Protein AF-A0A3M1FV52-F1 (afdb_monomer)

Radius of gyration: 23.68 Å; Cα contacts (8 Å, |Δi|>4): 232; chains: 1; bounding box: 56×36×73 Å

Structure (mmCIF, N/CA/C/O backbone):
data_AF-A0A3M1FV52-F1
#
_entry.id   AF-A0A3M1FV52-F1
#
loop_
_atom_site.group_PDB
_atom_site.id
_atom_site.type_symbol
_atom_site.label_atom_id
_atom_site.label_alt_id
_atom_site.label_comp_id
_atom_site.label_asym_id
_atom_site.label_entity_id
_atom_site.label_seq_id
_atom_site.pdbx_PDB_ins_code
_atom_site.Cartn_x
_atom_site.Cartn_y
_atom_site.Cartn_z
_atom_site.occupancy
_atom_site.B_iso_or_equiv
_atom_site.auth_seq_id
_atom_site.auth_comp_id
_atom_site.auth_asym_id
_atom_site.auth_atom_id
_atom_site.pdbx_PDB_model_num
ATOM 1 N N . MET A 1 1 ? -4.188 18.667 28.392 1.00 42.59 1 MET A N 1
ATOM 2 C CA . MET A 1 1 ? -5.006 17.545 28.910 1.00 42.59 1 MET A CA 1
ATOM 3 C C . MET A 1 1 ? -5.703 16.868 27.738 1.00 42.59 1 MET A C 1
ATOM 5 O O . MET A 1 1 ? -6.268 17.575 26.913 1.00 42.59 1 MET A O 1
ATOM 9 N N . ALA A 1 2 ? -5.622 15.541 27.606 1.00 52.09 2 ALA A N 1
ATOM 10 C CA . ALA A 1 2 ? -6.271 14.827 26.504 1.00 52.09 2 ALA A CA 1
ATOM 11 C C . ALA A 1 2 ? -7.799 14.869 26.673 1.00 52.09 2 ALA A C 1
ATOM 13 O O . ALA A 1 2 ? -8.329 14.428 27.691 1.00 52.09 2 ALA A O 1
ATOM 14 N N . ARG A 1 3 ? -8.513 15.421 25.687 1.00 64.31 3 ARG A N 1
ATOM 15 C CA . ARG A 1 3 ? -9.981 15.466 25.675 1.00 64.31 3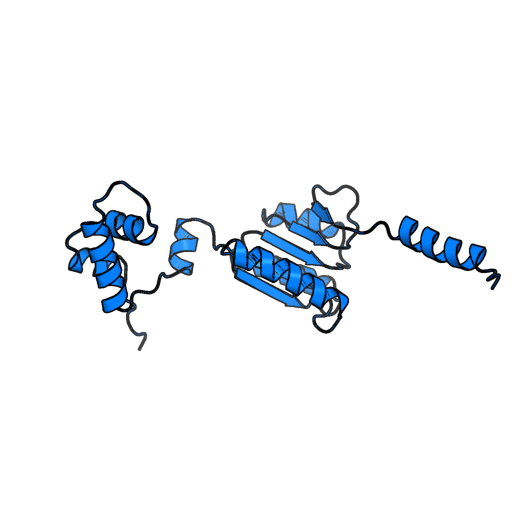 ARG A CA 1
ATOM 16 C C . ARG A 1 3 ? -10.505 14.028 25.573 1.00 64.31 3 ARG A C 1
ATOM 18 O O . ARG A 1 3 ? -10.197 13.333 24.604 1.00 64.31 3 ARG A O 1
ATOM 25 N N . LYS A 1 4 ? -11.255 13.566 26.580 1.00 75.81 4 LYS A N 1
ATOM 26 C CA . LYS A 1 4 ? -11.850 12.219 26.599 1.00 75.81 4 LYS A CA 1
ATOM 27 C C . LYS A 1 4 ? -12.793 12.087 25.398 1.00 75.81 4 LYS A C 1
ATOM 29 O O . LYS A 1 4 ? -13.801 12.784 25.334 1.00 75.81 4 LYS A O 1
ATOM 34 N N . ARG A 1 5 ? -12.436 11.240 24.426 1.00 84.44 5 ARG A N 1
ATOM 35 C CA . ARG A 1 5 ? -13.304 10.947 23.275 1.00 84.44 5 ARG A CA 1
ATOM 36 C C . ARG A 1 5 ? -14.507 10.139 23.750 1.00 84.44 5 ARG A C 1
ATOM 38 O O . ARG A 1 5 ? -14.347 9.237 24.573 1.00 84.44 5 ARG A O 1
ATOM 45 N N . VAL A 1 6 ? -15.679 10.445 23.201 1.00 90.44 6 VAL A N 1
ATOM 46 C CA . VAL A 1 6 ? -16.888 9.645 23.408 1.00 90.44 6 VAL A CA 1
ATOM 47 C C . VAL A 1 6 ? -16.634 8.229 22.902 1.00 90.44 6 VAL A C 1
ATOM 49 O O . VAL A 1 6 ? -16.083 8.025 21.819 1.00 90.44 6 VAL A O 1
ATOM 52 N N . SER A 1 7 ? -16.996 7.243 23.712 1.00 90.12 7 SER A N 1
ATOM 53 C CA . SER A 1 7 ? -16.820 5.824 23.431 1.00 90.12 7 SER A CA 1
ATOM 54 C C . SER A 1 7 ? -18.158 5.141 23.142 1.00 90.12 7 SER A C 1
ATOM 56 O O . SER A 1 7 ? -19.227 5.656 23.461 1.00 90.12 7 SER A O 1
ATOM 58 N N . ILE A 1 8 ? -18.104 3.917 22.602 1.00 90.19 8 ILE A N 1
ATOM 59 C CA . ILE A 1 8 ? -19.299 3.070 22.417 1.00 90.19 8 ILE A CA 1
ATOM 60 C C . ILE A 1 8 ? -20.023 2.838 23.751 1.00 90.19 8 ILE A C 1
ATOM 62 O O . ILE A 1 8 ? -21.242 2.689 23.767 1.00 90.19 8 ILE A O 1
ATOM 66 N N . LYS A 1 9 ? -19.283 2.827 24.870 1.00 91.06 9 LYS A N 1
ATOM 67 C CA . LYS A 1 9 ? -19.859 2.649 26.206 1.00 91.06 9 LYS A CA 1
ATOM 68 C C . LYS A 1 9 ? -20.748 3.826 26.598 1.00 91.06 9 LYS A C 1
ATOM 70 O O . LYS A 1 9 ? -21.823 3.620 27.147 1.00 91.06 9 LYS A O 1
ATOM 75 N N . ASP A 1 10 ? -20.318 5.039 26.259 1.00 92.56 10 ASP A N 1
ATOM 76 C CA . ASP A 1 10 ? -21.060 6.261 26.565 1.00 92.56 10 ASP A CA 1
ATOM 77 C C . ASP A 1 10 ? -22.358 6.327 25.741 1.00 92.56 10 ASP A C 1
ATOM 79 O O . ASP A 1 10 ? -23.422 6.600 26.292 1.00 92.56 10 ASP A O 1
ATOM 83 N N . ILE A 1 11 ? -22.300 5.969 24.450 1.00 93.06 11 ILE A N 1
ATOM 84 C CA . ILE A 1 11 ? -23.498 5.883 23.593 1.00 93.06 11 ILE A CA 1
ATOM 85 C C . ILE A 1 11 ? -24.466 4.819 24.110 1.00 93.06 11 ILE A C 1
ATOM 87 O O . ILE A 1 11 ? -25.670 5.035 24.141 1.00 93.06 11 ILE A O 1
ATOM 91 N N . ALA A 1 12 ? -23.958 3.654 24.504 1.00 93.12 12 ALA A N 1
ATOM 92 C CA . ALA A 1 12 ? -24.788 2.561 24.988 1.00 93.12 12 ALA A CA 1
ATOM 93 C C . ALA A 1 12 ? -25.516 2.907 26.292 1.00 93.12 12 ALA A C 1
ATOM 95 O O . ALA A 1 12 ? -26.693 2.579 26.430 1.00 93.12 12 ALA A O 1
ATOM 96 N N . ALA A 1 13 ? -24.843 3.621 27.201 1.00 93.62 13 ALA A N 1
ATOM 97 C CA . ALA A 1 13 ? -25.457 4.155 28.410 1.00 93.62 13 ALA A CA 1
ATOM 98 C C . ALA A 1 13 ? -26.574 5.161 28.078 1.00 93.62 13 ALA A C 1
ATOM 100 O O . ALA A 1 13 ? -27.676 5.031 28.603 1.00 93.62 13 ALA A O 1
ATOM 101 N N . ALA A 1 14 ? -26.330 6.101 27.158 1.00 93.00 14 ALA A N 1
ATOM 102 C CA . ALA A 1 14 ? -27.336 7.073 26.718 1.00 93.00 14 ALA A CA 1
ATOM 103 C C . ALA A 1 14 ? -28.518 6.416 25.980 1.00 93.00 14 ALA A C 1
ATOM 105 O O . ALA A 1 14 ? -29.671 6.801 26.149 1.00 93.00 14 ALA A O 1
ATOM 106 N N . ALA A 1 15 ? -28.238 5.387 25.182 1.00 91.75 15 ALA A N 1
ATOM 107 C CA . ALA A 1 15 ? -29.229 4.652 24.411 1.00 91.75 15 ALA A CA 1
ATOM 108 C C . ALA A 1 15 ? -29.933 3.547 25.215 1.00 91.75 15 ALA A C 1
ATOM 110 O O . ALA A 1 15 ? -30.820 2.906 24.661 1.00 91.75 15 ALA A O 1
ATOM 111 N N . GLY A 1 16 ? -29.549 3.266 26.464 1.00 93.19 16 GLY A N 1
ATOM 112 C CA . GLY A 1 16 ? -30.148 2.201 27.277 1.00 93.19 16 GLY A CA 1
ATOM 113 C C . GLY A 1 16 ? -30.028 0.794 26.670 1.00 93.19 16 GLY A C 1
ATOM 114 O O . GLY A 1 16 ? -30.918 -0.033 26.853 1.00 93.19 16 GLY A O 1
ATOM 115 N N . VAL A 1 17 ? -28.963 0.519 25.911 1.00 93.12 17 VAL A N 1
ATOM 116 C CA . VAL A 1 17 ? -28.708 -0.789 25.275 1.00 93.12 17 VAL A CA 1
ATOM 117 C C . VAL A 1 17 ? -27.300 -1.289 25.602 1.00 93.12 17 VAL A C 1
ATOM 119 O O . VAL A 1 17 ? -26.479 -0.571 26.161 1.00 93.12 17 VAL A O 1
ATOM 122 N N . SER A 1 18 ? -26.982 -2.534 25.244 1.00 92.56 18 SER A N 1
ATOM 123 C CA . SER A 1 18 ? -25.638 -3.083 25.457 1.00 92.56 18 SER A CA 1
ATOM 124 C C . SER A 1 18 ? -24.614 -2.541 24.440 1.00 92.56 18 SER A C 1
ATOM 126 O O . SER A 1 18 ? -24.955 -2.205 23.302 1.00 92.56 18 SER A O 1
ATOM 128 N N . HIS A 1 19 ? -23.324 -2.503 24.812 1.00 90.50 19 HIS A N 1
ATOM 129 C CA . HIS A 1 19 ? -22.245 -2.071 23.902 1.00 90.50 19 HIS A CA 1
ATOM 130 C C . HIS A 1 19 ? -22.204 -2.874 22.581 1.00 90.50 19 HIS A C 1
ATOM 132 O O . HIS A 1 19 ? -22.002 -2.262 21.527 1.00 90.50 19 HIS A O 1
ATOM 138 N N . PRO A 1 20 ? -22.416 -4.213 22.576 1.00 90.00 20 PRO A N 1
ATOM 139 C CA . PRO A 1 20 ? -22.509 -4.982 21.336 1.00 90.00 20 PRO A CA 1
ATOM 140 C C . PRO A 1 20 ? -23.659 -4.536 20.427 1.00 90.00 20 PRO A C 1
ATOM 142 O O . PRO A 1 20 ? -23.482 -4.522 19.211 1.00 90.00 20 PRO A O 1
ATOM 145 N N . THR A 1 21 ? -24.807 -4.140 20.990 1.00 91.25 21 THR A N 1
ATOM 146 C CA . THR A 1 21 ? -25.945 -3.622 20.214 1.00 91.25 21 THR A CA 1
ATOM 147 C C . THR A 1 21 ? -25.583 -2.319 19.511 1.00 91.25 21 THR A C 1
ATOM 149 O O . THR A 1 21 ? -25.810 -2.206 18.309 1.00 91.25 21 THR A O 1
ATOM 152 N N . VAL A 1 22 ? -24.935 -1.376 20.206 1.00 91.75 22 VAL A N 1
ATOM 153 C CA . VAL A 1 22 ? -24.442 -0.131 19.585 1.00 91.75 22 VAL A CA 1
ATOM 154 C C . VAL A 1 22 ? -23.414 -0.425 18.497 1.00 91.75 22 VAL A C 1
ATOM 156 O O . VAL A 1 22 ? -23.511 0.110 17.397 1.00 91.75 22 VAL A O 1
ATOM 159 N N . SER A 1 23 ? -22.452 -1.317 18.756 1.00 88.31 23 SER A N 1
ATOM 160 C CA . SER A 1 23 ? -21.437 -1.678 17.758 1.00 88.31 23 SER A CA 1
ATOM 161 C C . SER A 1 23 ? -22.053 -2.270 16.486 1.00 88.31 23 SER A C 1
ATOM 163 O O . SER A 1 23 ? -21.634 -1.921 15.383 1.00 88.31 23 SER A O 1
ATOM 165 N N . ARG A 1 24 ? -23.064 -3.131 16.632 1.00 89.75 24 ARG A N 1
ATOM 166 C CA . ARG A 1 24 ? -23.824 -3.720 15.523 1.00 89.75 24 ARG A CA 1
ATOM 167 C C . ARG A 1 24 ? -24.637 -2.669 14.765 1.00 89.75 24 ARG A C 1
ATOM 169 O O . ARG A 1 24 ? -24.559 -2.631 13.541 1.00 89.75 24 ARG A O 1
ATOM 176 N N . ALA A 1 25 ? -25.318 -1.771 15.478 1.00 90.88 25 ALA A N 1
ATOM 177 C CA . ALA A 1 25 ? -26.097 -0.682 14.888 1.00 90.88 25 ALA A CA 1
ATOM 178 C C . ALA A 1 25 ? -25.226 0.252 14.032 1.00 90.88 25 ALA A C 1
ATOM 180 O O . ALA A 1 25 ? -25.573 0.539 12.887 1.00 90.88 25 ALA A O 1
ATOM 181 N N . LEU A 1 26 ? -24.055 0.645 14.552 1.00 88.06 26 LEU A N 1
ATOM 182 C CA . LEU A 1 26 ? -23.075 1.479 13.844 1.00 88.06 26 LEU A CA 1
ATOM 183 C C . LEU A 1 26 ? -22.482 0.788 12.605 1.00 88.06 26 LEU A C 1
ATOM 185 O O . LEU A 1 26 ? -22.102 1.462 11.655 1.00 88.06 26 LEU A O 1
ATOM 189 N N . ARG A 1 27 ? -22.406 -0.549 12.597 1.00 83.81 27 ARG A N 1
ATOM 190 C CA . ARG A 1 27 ? -21.970 -1.346 11.434 1.00 83.81 27 ARG A CA 1
ATOM 191 C C . ARG A 1 27 ? -23.105 -1.677 10.464 1.00 83.81 27 ARG A C 1
ATOM 193 O O . ARG A 1 27 ? -22.846 -2.283 9.431 1.00 83.81 27 ARG A O 1
ATOM 200 N N . GLY A 1 28 ? -24.350 -1.353 10.810 1.00 82.62 28 GLY A N 1
ATOM 201 C CA . GLY A 1 28 ? -25.522 -1.785 10.053 1.00 82.62 28 GLY A CA 1
ATOM 202 C C . GLY A 1 28 ? -25.737 -3.297 10.029 1.00 82.62 28 GLY A C 1
ATOM 203 O O . GLY A 1 28 ? -26.290 -3.821 9.070 1.00 82.62 28 GLY A O 1
ATOM 204 N N . GLN A 1 29 ? -25.275 -4.003 11.060 1.00 83.62 29 GLN A N 1
ATOM 205 C CA . GLN A 1 29 ? -25.346 -5.459 11.166 1.00 83.62 29 GLN A CA 1
ATOM 206 C C . GLN A 1 29 ? -26.315 -5.883 12.278 1.00 83.62 29 GLN A C 1
ATOM 208 O O . GLN A 1 29 ? -26.465 -5.191 13.281 1.00 83.62 29 GLN A O 1
ATOM 213 N N . GLY A 1 30 ? -26.898 -7.078 12.156 1.00 80.12 30 GLY A N 1
ATOM 214 C CA . GLY A 1 30 ? -27.729 -7.703 13.192 1.00 80.12 30 GLY A CA 1
ATOM 215 C C . GLY A 1 30 ? -29.229 -7.403 13.094 1.00 80.12 30 GLY A C 1
ATOM 216 O O . GLY A 1 30 ? -29.659 -6.478 12.415 1.00 80.12 30 GLY A O 1
ATOM 217 N N . ARG A 1 31 ? -30.038 -8.216 13.786 1.00 84.44 31 ARG A N 1
ATOM 218 C CA . ARG A 1 31 ? -31.493 -8.031 13.892 1.00 84.44 31 ARG A CA 1
ATOM 219 C C . ARG A 1 31 ? -31.812 -6.996 14.971 1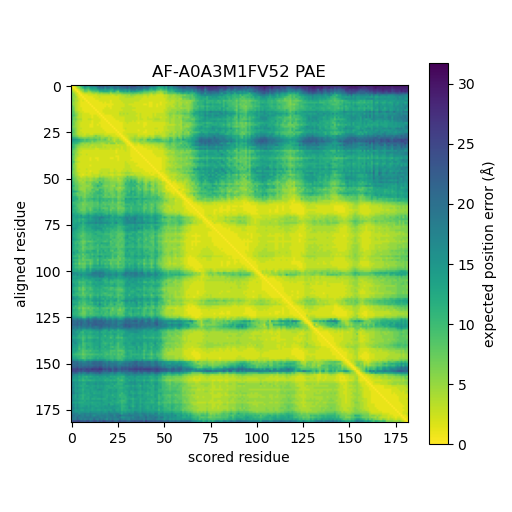.00 84.44 31 ARG A C 1
ATOM 221 O O . ARG A 1 31 ? -31.666 -7.286 16.155 1.00 84.44 31 ARG A O 1
ATOM 228 N N . MET A 1 32 ? -32.252 -5.814 14.558 1.00 90.38 32 MET A N 1
ATOM 229 C CA . MET A 1 32 ? -32.817 -4.772 15.422 1.00 90.38 32 MET A CA 1
ATOM 230 C C . MET A 1 32 ? -33.864 -3.973 14.645 1.00 90.38 32 MET A C 1
ATOM 232 O O . MET A 1 32 ? -33.871 -4.023 13.417 1.00 90.38 32 MET A O 1
ATOM 236 N N . SER A 1 33 ? -34.751 -3.260 15.343 1.00 90.62 33 SER A N 1
ATOM 237 C CA . SER A 1 33 ? -35.698 -2.371 14.666 1.00 90.62 33 SER A CA 1
ATOM 238 C C . SER A 1 33 ? -34.974 -1.173 14.049 1.00 90.62 33 SER A C 1
ATOM 240 O O . SER A 1 33 ? -34.003 -0.666 14.620 1.00 90.62 33 SER A O 1
ATOM 242 N N . GLU A 1 34 ? -35.477 -0.695 12.909 1.00 90.00 34 GLU A N 1
ATOM 243 C CA . GLU A 1 34 ? -34.980 0.530 12.268 1.00 90.00 34 GLU A CA 1
ATOM 244 C C . GLU A 1 34 ? -35.058 1.731 13.218 1.00 90.00 34 GLU A C 1
ATOM 246 O O . GLU A 1 34 ? -34.129 2.528 13.287 1.00 90.00 34 GLU A O 1
ATOM 251 N N . GLU A 1 35 ? -36.100 1.797 14.049 1.00 91.38 35 GLU A N 1
ATOM 252 C CA . GLU A 1 35 ? -36.245 2.814 15.093 1.00 91.38 35 GLU A CA 1
ATOM 253 C C . GLU A 1 35 ? -35.079 2.790 16.099 1.00 91.38 35 GLU A C 1
ATOM 255 O O . GLU A 1 35 ? -34.469 3.823 16.387 1.00 91.38 35 GLU A O 1
ATOM 260 N N . THR A 1 36 ? -34.705 1.603 16.595 1.00 90.69 36 THR A N 1
ATOM 261 C CA . THR A 1 36 ? -33.577 1.453 17.531 1.00 90.69 36 THR A CA 1
ATOM 262 C C . THR A 1 36 ? -32.265 1.866 16.873 1.00 90.69 36 THR A C 1
ATOM 264 O O . THR A 1 36 ? -31.437 2.541 17.492 1.00 90.69 36 THR A O 1
ATOM 267 N N . ARG A 1 37 ? -32.068 1.480 15.608 1.00 93.19 37 ARG A N 1
ATOM 268 C CA . ARG A 1 37 ? -30.870 1.826 14.841 1.00 93.19 37 ARG A CA 1
ATOM 269 C C . ARG A 1 37 ? -30.773 3.334 14.615 1.00 93.19 37 ARG A C 1
ATOM 271 O O . ARG A 1 37 ? -29.718 3.907 14.881 1.00 93.19 37 ARG A O 1
ATOM 278 N N . ALA A 1 38 ? -31.862 3.967 14.187 1.00 93.12 38 ALA A N 1
ATOM 279 C CA . ALA A 1 38 ? -31.942 5.408 13.977 1.00 93.12 38 ALA A CA 1
ATOM 280 C C . ALA A 1 38 ? -31.636 6.178 15.268 1.00 93.12 38 ALA A C 1
ATOM 282 O O . ALA A 1 38 ? -30.825 7.103 15.248 1.00 93.12 38 ALA A O 1
ATOM 283 N N . ARG A 1 39 ? -32.184 5.736 16.411 1.00 94.19 39 ARG A N 1
ATOM 284 C CA . ARG A 1 39 ? -31.893 6.340 17.721 1.00 94.19 39 ARG A CA 1
ATOM 285 C C . ARG A 1 39 ? -30.408 6.277 18.075 1.00 94.19 39 ARG A C 1
ATOM 287 O O . ARG A 1 39 ? -29.847 7.263 18.543 1.00 94.19 39 ARG A O 1
ATOM 294 N N . ILE A 1 40 ? -29.763 5.131 17.857 1.00 94.25 40 ILE A N 1
ATOM 295 C CA . ILE A 1 40 ? -28.332 4.961 18.150 1.00 94.25 40 ILE A CA 1
ATOM 296 C C . ILE A 1 40 ? -27.472 5.842 17.235 1.00 94.25 40 ILE A C 1
ATOM 298 O O . ILE A 1 40 ? -26.519 6.454 17.714 1.00 94.25 40 ILE A O 1
ATOM 302 N N . LEU A 1 41 ? -27.793 5.914 15.940 1.00 92.62 41 LEU A N 1
ATOM 303 C CA . LEU A 1 41 ? -27.064 6.751 14.981 1.00 92.62 41 LEU A CA 1
ATOM 304 C C . LEU A 1 41 ? -27.195 8.241 15.320 1.00 92.62 41 LEU A C 1
ATOM 306 O O . LEU A 1 41 ? -26.186 8.944 15.326 1.00 92.62 41 LEU A O 1
ATOM 310 N N . ALA A 1 42 ? -28.401 8.695 15.676 1.00 94.31 42 ALA A N 1
ATOM 311 C CA . ALA A 1 42 ? -28.646 10.068 16.110 1.00 94.31 42 ALA A CA 1
ATOM 312 C C . ALA A 1 42 ? -27.847 10.417 17.376 1.00 94.31 42 ALA A C 1
ATOM 314 O O . ALA A 1 42 ? -27.131 11.415 17.386 1.00 94.31 42 ALA A O 1
ATOM 315 N N . LEU A 1 43 ? -27.875 9.553 18.400 1.00 94.81 43 LEU A N 1
ATOM 316 C CA . LEU A 1 43 ? -27.089 9.745 19.626 1.00 94.81 43 LEU A CA 1
ATOM 317 C C . LEU A 1 43 ? -25.583 9.769 19.351 1.00 94.81 43 LEU A C 1
ATOM 319 O O . LEU A 1 43 ? -24.864 10.600 19.897 1.00 94.81 43 LEU A O 1
ATOM 323 N N . ALA A 1 44 ? -25.083 8.877 18.492 1.00 92.44 44 ALA A N 1
ATOM 324 C CA . ALA A 1 44 ? -23.672 8.870 18.124 1.00 92.44 44 ALA A CA 1
ATOM 325 C C . ALA A 1 44 ? -23.256 10.190 17.454 1.00 92.44 44 ALA A C 1
ATOM 327 O O . ALA A 1 44 ? -22.188 10.720 17.763 1.00 92.44 44 ALA A O 1
ATOM 328 N N . GLN A 1 45 ? -24.104 10.736 16.580 1.00 92.12 45 GLN A N 1
ATOM 329 C CA . GLN A 1 45 ? -23.862 12.012 15.913 1.00 92.12 45 GLN A CA 1
ATOM 330 C C . GLN A 1 45 ? -23.923 13.195 16.891 1.00 92.12 45 GLN A C 1
ATOM 332 O O . GLN A 1 45 ? -23.002 14.008 16.912 1.00 92.12 45 GLN A O 1
ATOM 337 N N . GLU A 1 46 ? -24.954 13.263 17.736 1.00 93.75 46 GLU A N 1
ATOM 338 C CA . GLU A 1 46 ? -25.142 14.319 18.741 1.00 93.75 46 GLU A CA 1
ATOM 339 C C . GLU A 1 46 ? -23.986 14.365 19.748 1.00 93.75 46 GLU A C 1
ATOM 341 O O . GLU A 1 46 ? -23.467 15.430 20.081 1.00 93.75 46 GLU A O 1
ATOM 346 N N . MET A 1 47 ? -23.516 13.196 20.185 1.00 92.94 47 MET A N 1
ATOM 347 C CA . MET A 1 47 ? -22.396 13.084 21.117 1.00 92.94 47 MET A CA 1
ATOM 348 C C . MET A 1 47 ? -21.027 13.286 20.440 1.00 92.94 47 MET A C 1
ATOM 350 O O . MET A 1 47 ? -20.000 13.251 21.118 1.00 92.94 47 MET A O 1
ATOM 354 N N . GLY A 1 48 ? -20.970 13.473 19.117 1.00 89.75 48 GLY A N 1
ATOM 355 C CA . GLY A 1 48 ? -19.713 13.637 18.381 1.00 89.75 48 GLY A CA 1
ATOM 356 C C . GLY A 1 48 ? -18.835 12.381 18.398 1.00 89.75 48 GLY A C 1
ATOM 357 O O . GLY A 1 48 ? -17.604 12.469 18.425 1.00 89.75 48 GLY A O 1
ATOM 358 N N . TYR A 1 49 ? -19.446 11.196 18.432 1.00 89.25 49 TYR A N 1
ATOM 359 C CA . TYR A 1 49 ? -18.718 9.935 18.393 1.00 89.25 49 TYR A CA 1
ATOM 360 C C . TYR A 1 49 ? -18.020 9.753 17.045 1.00 89.25 49 TYR A C 1
ATOM 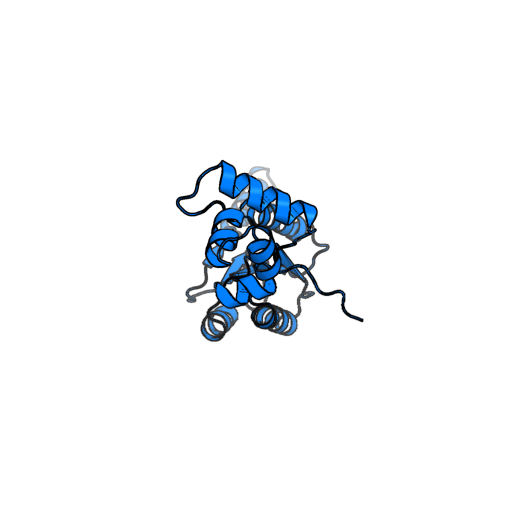362 O O . TYR A 1 49 ? -18.636 9.798 15.984 1.00 89.25 49 TYR A O 1
ATOM 370 N N . THR A 1 50 ? -16.720 9.477 17.096 1.00 82.75 50 THR A N 1
ATOM 371 C CA . THR A 1 50 ? -15.936 9.065 15.930 1.00 82.75 50 THR A CA 1
ATOM 372 C C . THR A 1 50 ? -15.338 7.689 16.211 1.00 82.75 50 THR A C 1
ATOM 374 O O . THR A 1 50 ? -14.670 7.525 17.240 1.00 82.75 50 THR A O 1
ATOM 377 N N . PRO A 1 51 ? -15.542 6.690 15.333 1.00 77.19 51 PRO A N 1
ATOM 378 C CA . PRO A 1 51 ? -14.936 5.376 15.489 1.00 77.19 51 PRO A CA 1
ATOM 379 C C . PRO A 1 51 ? -13.419 5.474 15.660 1.00 77.19 51 PRO A C 1
ATOM 381 O O . PRO A 1 51 ? -12.720 6.092 14.860 1.00 77.19 51 PRO A O 1
ATOM 384 N N . ASN A 1 52 ? -12.889 4.829 16.699 1.00 79.56 52 ASN A N 1
ATOM 385 C CA . ASN A 1 52 ? -11.447 4.688 16.847 1.00 79.56 52 ASN A CA 1
ATOM 386 C C . ASN A 1 52 ? -10.974 3.503 15.995 1.00 79.56 52 ASN A C 1
ATOM 388 O O . ASN A 1 52 ? -11.089 2.349 16.415 1.00 79.56 52 ASN A O 1
ATOM 392 N N . LEU A 1 53 ? -10.455 3.801 14.803 1.00 75.94 53 LEU A N 1
ATOM 393 C CA . LEU A 1 53 ? -9.962 2.793 13.863 1.00 75.94 53 LEU A CA 1
ATOM 394 C C . LEU A 1 53 ? -8.812 1.960 14.446 1.00 75.94 53 LEU A C 1
ATOM 396 O O . LEU A 1 53 ? -8.785 0.759 14.214 1.00 75.94 53 LEU A O 1
ATOM 400 N N . VAL A 1 54 ? -7.950 2.539 15.290 1.00 75.88 54 VAL A N 1
ATOM 401 C CA . VAL A 1 54 ? -6.860 1.806 15.964 1.00 75.88 54 VAL A CA 1
ATOM 402 C C . VAL A 1 54 ? -7.424 0.763 16.929 1.00 75.88 54 VAL A C 1
ATOM 404 O O . VAL A 1 54 ? -7.077 -0.412 16.859 1.00 75.88 54 VAL A O 1
ATOM 407 N N . ALA A 1 55 ? -8.359 1.164 17.796 1.00 73.44 55 ALA A N 1
ATOM 408 C CA . ALA A 1 55 ? -8.999 0.235 18.730 1.00 73.44 55 ALA A CA 1
ATOM 409 C C . ALA A 1 55 ? -9.804 -0.853 17.998 1.00 73.44 55 ALA A C 1
ATOM 411 O O . ALA A 1 55 ? -9.838 -2.004 18.429 1.00 73.44 55 ALA A O 1
ATOM 412 N N . ARG A 1 56 ? -10.438 -0.500 16.873 1.00 75.50 56 ARG A N 1
ATOM 413 C CA . ARG A 1 56 ? -11.127 -1.460 16.004 1.00 75.50 56 ARG A CA 1
ATOM 414 C C . ARG A 1 56 ? -10.140 -2.434 15.358 1.00 75.50 56 ARG A C 1
ATOM 416 O O . ARG A 1 56 ? -10.434 -3.628 15.331 1.00 75.50 56 ARG A O 1
ATOM 423 N N . GLY A 1 57 ? -9.001 -1.947 14.876 1.00 78.06 57 GLY A N 1
ATOM 424 C CA . GLY A 1 57 ? -7.968 -2.760 14.243 1.00 78.06 57 GLY A CA 1
ATOM 425 C C . GLY A 1 57 ? -7.377 -3.791 15.191 1.00 78.06 57 GLY A C 1
ATOM 426 O O . GLY A 1 57 ? -7.294 -4.955 14.830 1.00 78.06 57 GLY A O 1
ATOM 427 N N . LEU A 1 58 ? -7.126 -3.419 16.450 1.00 77.69 58 LEU A N 1
ATOM 428 C CA . LEU A 1 58 ? -6.655 -4.357 17.478 1.00 77.69 58 LEU A CA 1
ATOM 429 C C . LEU A 1 58 ? -7.620 -5.534 17.705 1.00 77.69 58 LEU A C 1
ATOM 431 O O . LEU A 1 58 ? -7.187 -6.674 17.855 1.00 77.69 58 LEU A O 1
ATOM 435 N N . VAL A 1 59 ? -8.931 -5.271 17.707 1.00 79.81 59 VAL A N 1
ATOM 436 C CA . VAL A 1 59 ? -9.957 -6.312 17.905 1.00 79.81 59 VAL A CA 1
ATOM 437 C C . VAL A 1 59 ? -10.167 -7.153 16.648 1.00 79.81 59 VAL A C 1
ATOM 439 O O . VAL A 1 59 ? -10.404 -8.351 16.741 1.00 79.81 59 VAL A O 1
ATOM 442 N N . THR A 1 60 ? -10.143 -6.521 15.474 1.00 79.94 60 THR A N 1
ATOM 443 C CA . THR A 1 60 ? -10.425 -7.194 14.194 1.00 79.94 60 THR A CA 1
ATOM 444 C C . THR A 1 60 ? -9.190 -7.798 13.536 1.00 79.94 60 THR A C 1
ATOM 446 O O . THR A 1 60 ? -9.349 -8.519 12.556 1.00 79.94 60 THR A O 1
ATOM 449 N N . GLN A 1 61 ? -7.995 -7.509 14.065 1.00 79.06 61 GLN A N 1
ATOM 450 C CA . GLN A 1 61 ? -6.699 -7.833 13.460 1.00 79.06 61 GLN A CA 1
ATOM 451 C C . GLN A 1 61 ? -6.594 -7.343 12.004 1.00 79.06 61 GLN A C 1
ATOM 453 O O . GLN A 1 61 ? -5.937 -7.966 11.179 1.00 79.06 61 GLN A O 1
ATOM 458 N N . ARG A 1 62 ? -7.300 -6.250 11.678 1.00 82.94 62 ARG A N 1
ATOM 459 C CA . ARG A 1 62 ? -7.352 -5.636 10.346 1.00 82.94 62 ARG A CA 1
ATOM 460 C C . ARG A 1 62 ? -7.435 -4.129 10.454 1.00 82.94 62 ARG A C 1
ATOM 462 O O . ARG A 1 62 ? -8.307 -3.613 11.156 1.00 82.94 62 ARG A O 1
ATOM 469 N N . THR A 1 63 ? -6.570 -3.411 9.753 1.00 88.38 63 THR A N 1
ATOM 470 C CA . THR A 1 63 ? -6.586 -1.938 9.771 1.00 88.38 63 THR A CA 1
ATOM 471 C C . THR A 1 63 ? -7.299 -1.328 8.572 1.00 88.38 63 THR A C 1
ATOM 473 O O . THR A 1 63 ? -7.529 -0.119 8.567 1.00 88.38 63 THR A O 1
ATOM 476 N N . ASN A 1 64 ? -7.691 -2.148 7.596 1.00 91.25 64 ASN A N 1
ATOM 477 C CA . ASN A 1 64 ? -8.107 -1.734 6.262 1.00 91.25 64 ASN A CA 1
ATOM 478 C C . ASN A 1 64 ? -7.086 -0.764 5.661 1.00 91.25 64 ASN A C 1
ATOM 480 O O . ASN A 1 64 ? -7.443 0.330 5.229 1.00 91.25 64 ASN A O 1
ATOM 484 N N . SER A 1 65 ? -5.805 -1.126 5.690 1.00 94.38 65 SER A N 1
ATOM 485 C CA . SER A 1 65 ? -4.733 -0.278 5.161 1.00 94.38 65 SER A CA 1
ATOM 486 C C . SER A 1 65 ? -3.804 -1.047 4.234 1.00 94.38 65 SER A C 1
ATOM 488 O O . SER A 1 65 ? -3.427 -2.173 4.538 1.00 94.38 65 SER A O 1
ATOM 490 N N . ILE A 1 66 ? -3.407 -0.417 3.132 1.00 97.38 66 ILE A N 1
ATOM 491 C CA . ILE A 1 66 ? -2.454 -0.946 2.155 1.00 97.38 66 ILE A CA 1
ATOM 492 C C . ILE A 1 66 ? -1.214 -0.054 2.147 1.00 97.38 66 ILE A C 1
ATOM 494 O O . ILE A 1 66 ? -1.330 1.172 2.129 1.00 97.38 66 ILE A O 1
ATOM 498 N N . GLY A 1 67 ? -0.030 -0.659 2.176 1.00 96.94 67 GLY A N 1
ATOM 499 C CA . GLY A 1 67 ? 1.229 0.038 1.919 1.00 96.94 67 GLY A CA 1
ATOM 500 C C . GLY A 1 67 ? 1.529 0.079 0.422 1.00 96.94 67 GLY A C 1
ATOM 501 O O . GLY A 1 67 ? 1.372 -0.935 -0.251 1.00 96.94 67 GLY A O 1
ATOM 502 N N . LEU A 1 68 ? 1.973 1.220 -0.098 1.00 96.75 68 LEU A N 1
ATOM 503 C CA . LEU A 1 68 ? 2.509 1.359 -1.451 1.00 96.75 68 LEU A CA 1
ATOM 504 C C . LEU A 1 68 ? 3.919 1.940 -1.373 1.00 96.75 68 LEU A C 1
ATOM 506 O O . LEU A 1 68 ? 4.119 3.027 -0.829 1.00 96.75 68 LEU A O 1
ATOM 510 N N . VAL A 1 69 ? 4.881 1.212 -1.929 1.00 94.75 69 VAL A N 1
ATOM 511 C CA . VAL A 1 69 ? 6.270 1.647 -2.072 1.00 94.75 69 VAL A CA 1
ATOM 512 C C . VAL A 1 69 ? 6.543 1.955 -3.536 1.00 94.75 69 VAL A C 1
ATOM 514 O O . VAL A 1 69 ? 6.262 1.134 -4.409 1.00 94.75 69 VAL A O 1
ATOM 517 N N . VAL A 1 70 ? 7.083 3.141 -3.794 1.00 93.62 70 VAL A N 1
ATOM 518 C CA . VAL A 1 70 ? 7.531 3.580 -5.119 1.00 93.62 70 VAL A CA 1
ATOM 519 C C . VAL A 1 70 ? 8.975 4.057 -5.046 1.00 93.62 70 VAL A C 1
ATOM 521 O O . VAL A 1 70 ? 9.450 4.477 -3.990 1.00 93.62 70 VAL A O 1
ATOM 524 N N . THR A 1 71 ? 9.671 4.052 -6.175 1.00 90.00 71 THR A N 1
ATOM 525 C CA . THR A 1 71 ? 11.060 4.515 -6.224 1.00 90.00 71 THR A CA 1
ATOM 526 C C . THR A 1 71 ? 11.123 6.041 -6.096 1.00 90.00 71 THR A C 1
ATOM 528 O O . THR A 1 71 ? 11.659 6.562 -5.115 1.00 90.00 71 THR A O 1
ATOM 531 N N . TYR A 1 72 ? 10.480 6.758 -7.022 1.00 88.31 72 TYR A N 1
ATOM 532 C CA . TYR A 1 72 ? 10.437 8.225 -7.079 1.00 88.31 72 TYR A CA 1
ATOM 533 C C . TYR A 1 72 ? 8.998 8.699 -7.260 1.00 88.31 72 TYR A C 1
ATOM 535 O O . TYR A 1 72 ? 8.353 8.342 -8.246 1.00 88.31 72 TYR A O 1
ATOM 543 N N . ILE A 1 73 ? 8.487 9.498 -6.325 1.00 88.56 73 ILE A N 1
ATOM 544 C CA . ILE A 1 73 ? 7.104 9.996 -6.373 1.00 88.56 73 ILE A CA 1
ATOM 545 C C . ILE A 1 73 ? 6.886 11.011 -7.504 1.00 88.56 73 ILE A C 1
ATOM 547 O O . ILE A 1 73 ? 5.780 11.143 -8.018 1.00 88.56 73 ILE A O 1
ATOM 551 N N . GLU A 1 74 ? 7.942 11.716 -7.896 1.00 87.44 74 GLU A N 1
ATOM 552 C CA . GLU A 1 74 ? 7.956 12.713 -8.962 1.00 87.44 74 GLU A CA 1
ATOM 553 C C . GLU A 1 74 ? 7.953 12.108 -10.373 1.00 87.44 74 GLU A C 1
ATOM 555 O O . GLU A 1 74 ? 7.710 12.827 -11.342 1.00 87.44 74 GLU A O 1
ATOM 560 N N . ASP A 1 75 ? 8.208 10.803 -10.501 1.00 88.88 75 ASP A N 1
ATOM 561 C CA . ASP A 1 75 ? 8.190 10.113 -11.787 1.00 88.88 75 ASP A CA 1
ATOM 562 C C . ASP A 1 75 ? 6.740 9.999 -12.309 1.00 88.88 75 ASP A C 1
ATOM 564 O O . ASP A 1 75 ? 5.868 9.454 -11.611 1.00 88.88 75 ASP A O 1
ATOM 568 N N . PRO A 1 76 ? 6.445 10.477 -13.537 1.00 91.81 76 PRO A N 1
ATOM 569 C CA . PRO A 1 76 ? 5.137 10.307 -14.162 1.00 91.81 76 PRO A CA 1
ATOM 570 C C . PRO A 1 76 ? 4.655 8.851 -14.203 1.00 91.81 76 PRO A C 1
ATOM 572 O O . PRO A 1 76 ? 3.460 8.608 -14.037 1.00 91.81 76 PRO A O 1
ATOM 575 N N . PHE A 1 77 ? 5.561 7.880 -14.360 1.00 90.00 77 PHE A N 1
ATOM 576 C CA . PHE A 1 77 ? 5.226 6.455 -14.321 1.00 90.00 77 PHE A CA 1
ATOM 577 C C . PHE A 1 77 ? 4.594 6.061 -12.977 1.00 90.00 77 PHE A C 1
ATOM 579 O O . PHE A 1 77 ? 3.516 5.464 -12.937 1.00 90.00 77 PHE A O 1
ATOM 586 N N . HIS A 1 78 ? 5.209 6.464 -11.861 1.00 91.50 78 HIS A N 1
ATOM 587 C CA . HIS A 1 78 ? 4.681 6.177 -10.527 1.00 91.50 78 HIS A CA 1
ATOM 588 C C . HIS A 1 78 ? 3.413 6.969 -10.219 1.00 91.50 78 HIS A C 1
ATOM 590 O O . HIS A 1 78 ? 2.529 6.445 -9.546 1.00 91.50 78 HIS A O 1
ATOM 596 N N . SER A 1 79 ? 3.278 8.192 -10.734 1.00 92.56 79 SER A N 1
ATOM 597 C CA . SER A 1 79 ? 2.074 9.012 -10.544 1.00 92.56 79 SER A CA 1
ATOM 598 C C . SER A 1 79 ? 0.811 8.322 -11.079 1.00 92.56 79 SER A C 1
ATOM 600 O O . SER A 1 79 ? -0.233 8.319 -10.422 1.00 92.56 79 SER A O 1
ATOM 602 N N . GLU A 1 80 ? 0.907 7.679 -12.245 1.00 93.94 80 GLU A N 1
ATOM 603 C CA . GLU A 1 80 ? -0.188 6.908 -12.844 1.00 93.94 80 GLU A CA 1
ATOM 604 C C . GLU A 1 80 ? -0.537 5.665 -12.010 1.00 93.94 80 GLU A C 1
ATOM 606 O O . GLU A 1 80 ? -1.718 5.393 -11.762 1.00 93.94 80 GLU A O 1
ATOM 611 N N . ILE A 1 81 ? 0.481 4.949 -11.517 1.00 94.44 81 ILE A N 1
ATOM 612 C CA . ILE A 1 81 ? 0.312 3.784 -10.634 1.00 94.44 81 ILE A CA 1
ATOM 613 C C . ILE A 1 81 ? -0.353 4.195 -9.321 1.00 94.44 81 ILE A C 1
ATOM 615 O O . ILE A 1 81 ? -1.350 3.587 -8.929 1.00 94.44 81 ILE A O 1
ATOM 619 N N . ILE A 1 82 ? 0.152 5.242 -8.661 1.00 95.62 82 ILE A N 1
ATOM 620 C CA . ILE A 1 82 ? -0.397 5.768 -7.406 1.00 95.62 82 ILE A CA 1
ATOM 621 C C . ILE A 1 82 ? -1.869 6.115 -7.600 1.00 95.62 82 ILE A C 1
ATOM 623 O O . ILE A 1 82 ? -2.695 5.669 -6.810 1.00 95.62 82 ILE A O 1
ATOM 627 N N . ARG A 1 83 ? -2.221 6.826 -8.678 1.00 95.25 83 ARG A N 1
ATOM 628 C CA . ARG A 1 83 ? -3.617 7.177 -8.968 1.00 95.25 83 ARG A CA 1
ATOM 629 C C . ARG A 1 83 ? -4.498 5.941 -9.161 1.00 95.25 83 ARG A C 1
ATOM 631 O O . ARG A 1 83 ? -5.626 5.903 -8.669 1.00 95.25 83 ARG A O 1
ATOM 638 N N . GLY A 1 84 ? -4.008 4.934 -9.884 1.00 95.94 84 GLY A N 1
ATOM 639 C CA . GLY A 1 84 ? -4.729 3.679 -10.102 1.00 95.94 84 GLY A CA 1
ATOM 640 C C . GLY A 1 84 ? -4.968 2.908 -8.803 1.00 95.94 84 GLY A C 1
ATOM 641 O O . GLY A 1 84 ? -6.099 2.505 -8.525 1.00 95.94 84 GLY A O 1
ATOM 642 N N . VAL A 1 85 ? -3.918 2.749 -7.994 1.00 96.62 85 VAL A N 1
ATOM 643 C CA . VAL A 1 85 ? -3.964 2.060 -6.698 1.00 96.62 85 VAL A CA 1
ATOM 644 C C . VAL A 1 85 ? -4.852 2.814 -5.716 1.00 96.62 85 VAL A C 1
ATOM 646 O O . VAL A 1 85 ? -5.748 2.212 -5.131 1.00 96.62 85 VAL A O 1
ATOM 649 N N . GLU A 1 86 ? -4.651 4.123 -5.558 1.00 96.38 86 GLU A N 1
ATOM 650 C CA . GLU A 1 86 ? -5.417 4.969 -4.641 1.00 96.38 86 GLU A CA 1
ATOM 651 C C . GLU A 1 86 ? -6.916 4.867 -4.915 1.00 96.38 86 GLU A C 1
ATOM 653 O O . GLU A 1 86 ? -7.689 4.629 -3.987 1.00 96.38 86 GLU A O 1
ATOM 658 N N . ARG A 1 87 ? -7.322 4.967 -6.185 1.00 96.88 87 ARG A N 1
ATOM 659 C CA . ARG A 1 87 ? -8.728 4.852 -6.574 1.00 96.88 87 ARG A CA 1
ATOM 660 C C . ARG A 1 87 ? -9.341 3.530 -6.104 1.00 96.88 87 ARG A C 1
ATOM 662 O O . ARG A 1 87 ? -10.380 3.541 -5.451 1.00 96.88 87 ARG A O 1
ATOM 669 N N . ILE A 1 88 ? -8.689 2.401 -6.387 1.00 97.00 88 ILE A N 1
ATOM 670 C CA . ILE A 1 88 ? -9.204 1.072 -6.017 1.00 97.00 88 ILE A CA 1
ATOM 671 C C . ILE A 1 88 ? -9.191 0.865 -4.499 1.00 97.00 88 ILE A C 1
ATOM 673 O O . ILE A 1 88 ? -10.149 0.332 -3.936 1.00 97.00 88 ILE A O 1
ATOM 677 N N . VAL A 1 89 ? -8.132 1.303 -3.818 1.00 95.62 89 VAL A N 1
ATOM 678 C CA . VAL A 1 89 ? -8.006 1.232 -2.356 1.00 95.62 89 VAL A CA 1
ATOM 679 C C . VAL A 1 89 ? -9.142 2.012 -1.686 1.00 95.62 89 VAL A C 1
ATOM 681 O O . VAL A 1 89 ? -9.824 1.470 -0.812 1.00 95.62 89 VAL A O 1
ATOM 684 N N . GLN A 1 90 ? -9.418 3.236 -2.143 1.00 92.69 90 GLN A N 1
ATOM 685 C CA . GLN A 1 90 ? -10.502 4.070 -1.620 1.00 92.69 90 GLN A CA 1
ATOM 686 C C . GLN A 1 90 ? -11.891 3.491 -1.919 1.00 92.69 90 GLN A C 1
ATOM 688 O O . GLN A 1 90 ? -12.721 3.419 -1.011 1.00 92.69 90 GLN A O 1
ATOM 693 N N . GLU A 1 91 ? -12.142 3.027 -3.149 1.00 94.94 91 GLU A N 1
ATOM 694 C CA . GLU A 1 91 ? -13.410 2.389 -3.547 1.00 94.94 91 GLU A CA 1
ATOM 695 C C . GLU A 1 91 ? -13.751 1.176 -2.659 1.00 94.94 91 GLU A C 1
ATOM 697 O O . GLU A 1 91 ? -14.922 0.913 -2.385 1.00 94.94 91 GLU A O 1
ATOM 702 N N . ASN A 1 92 ? -12.735 0.474 -2.146 1.00 94.12 92 ASN A N 1
ATOM 703 C CA . ASN A 1 92 ? -12.893 -0.682 -1.261 1.00 94.12 92 ASN A CA 1
ATOM 704 C C . ASN A 1 92 ? -12.851 -0.334 0.242 1.00 94.12 92 ASN A C 1
ATOM 706 O O . ASN A 1 92 ? -12.887 -1.230 1.088 1.00 94.12 92 ASN A O 1
ATOM 710 N N . GLY A 1 93 ? -12.789 0.951 0.606 1.00 89.94 93 GLY A N 1
ATOM 711 C CA . GLY A 1 93 ? -12.776 1.401 2.001 1.00 89.94 93 GLY A CA 1
ATOM 712 C C . GLY A 1 93 ? -11.466 1.114 2.744 1.00 89.94 93 GLY A C 1
ATOM 713 O O . GLY A 1 93 ? -11.480 0.976 3.973 1.00 89.94 93 GLY A O 1
ATOM 714 N N . TYR A 1 94 ? -10.359 1.009 2.007 1.00 93.81 94 TYR A N 1
ATOM 715 C CA . TYR A 1 94 ? -9.006 0.929 2.546 1.00 93.81 94 TYR A CA 1
ATOM 716 C C . TYR A 1 94 ? -8.340 2.315 2.576 1.00 93.81 94 TYR A C 1
ATOM 718 O O . TYR A 1 94 ? -8.724 3.235 1.856 1.00 93.81 94 TYR A O 1
ATOM 726 N N . SER A 1 95 ? -7.326 2.467 3.426 1.00 93.31 95 SER A N 1
ATOM 727 C CA . SER A 1 95 ? -6.420 3.621 3.463 1.00 93.31 95 SER A CA 1
ATOM 728 C C . SER A 1 95 ? -5.088 3.276 2.798 1.00 93.31 95 SER A C 1
ATOM 730 O O . SER A 1 95 ? -4.614 2.149 2.933 1.00 93.31 95 SER A O 1
ATOM 732 N N . LEU A 1 96 ? -4.470 4.237 2.110 1.00 95.56 96 LEU A N 1
ATOM 733 C CA . LEU A 1 96 ? -3.172 4.053 1.457 1.00 95.56 96 LEU A CA 1
ATOM 734 C C . LEU A 1 96 ? -2.052 4.703 2.280 1.00 95.56 96 LEU A C 1
ATOM 736 O O . LEU A 1 96 ? -2.118 5.89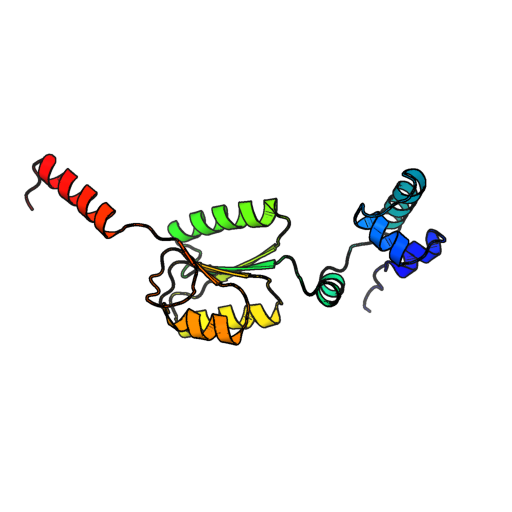2 2.588 1.00 95.56 96 LEU A O 1
ATOM 740 N N . PHE A 1 97 ? -1.005 3.943 2.596 1.00 95.56 97 PHE A N 1
ATOM 741 C CA . PHE A 1 97 ? 0.258 4.470 3.111 1.00 95.56 97 PHE A CA 1
ATOM 742 C C . PHE A 1 97 ? 1.297 4.478 1.994 1.00 95.56 97 PHE A C 1
ATOM 744 O O . PHE A 1 97 ? 1.823 3.430 1.634 1.00 95.56 97 PHE A O 1
ATOM 751 N N . LEU A 1 98 ? 1.600 5.659 1.462 1.00 94.94 98 LEU A N 1
ATOM 752 C CA . LEU A 1 98 ? 2.604 5.837 0.416 1.00 94.94 98 LEU A CA 1
ATOM 753 C C . LEU A 1 98 ? 3.995 6.088 1.015 1.00 94.94 98 LEU A C 1
ATOM 755 O O . LEU A 1 98 ? 4.136 6.877 1.952 1.00 94.94 98 LEU A O 1
ATOM 759 N N . ALA A 1 99 ? 5.019 5.461 0.441 1.00 93.94 99 ALA A N 1
ATOM 760 C CA . ALA A 1 99 ? 6.419 5.722 0.744 1.00 93.94 99 ALA A CA 1
ATOM 761 C C . ALA A 1 99 ? 7.270 5.738 -0.536 1.00 93.94 99 ALA A C 1
ATOM 763 O O . ALA A 1 99 ? 7.041 4.944 -1.445 1.00 93.94 99 ALA A O 1
ATOM 764 N N . SER A 1 100 ? 8.258 6.635 -0.581 1.00 91.50 100 SER A N 1
ATOM 765 C CA . SER A 1 100 ? 9.231 6.75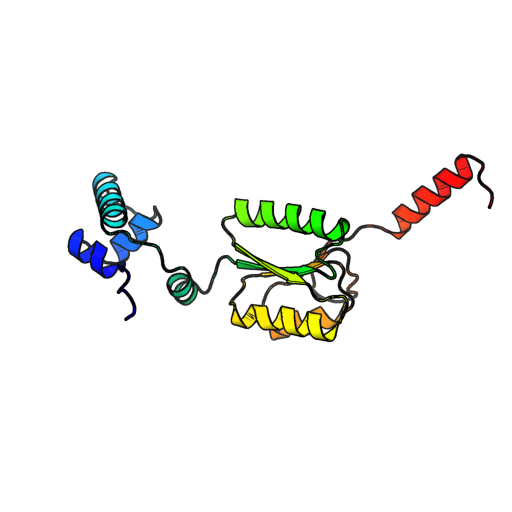2 -1.675 1.00 91.50 100 SER A CA 1
ATOM 766 C C . SER A 1 100 ? 10.625 6.386 -1.164 1.00 91.50 100 SER A C 1
ATOM 768 O O . SER A 1 100 ? 10.974 6.787 -0.051 1.00 91.50 100 SER A O 1
ATOM 770 N N . THR A 1 101 ? 11.410 5.640 -1.944 1.00 87.50 101 THR A N 1
ATOM 771 C CA 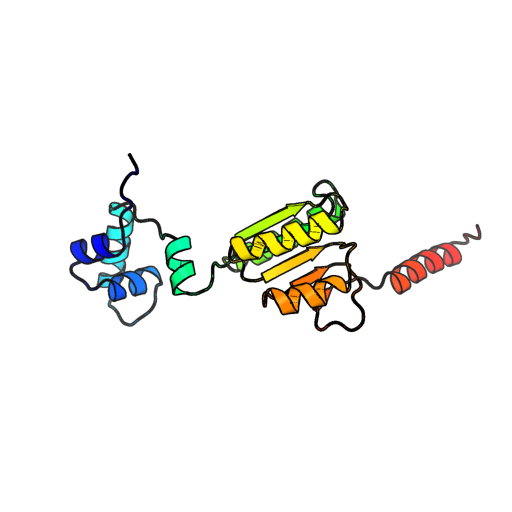. THR A 1 101 ? 12.694 5.051 -1.494 1.00 87.50 101 THR A CA 1
ATOM 772 C C . THR A 1 101 ? 13.916 5.535 -2.270 1.00 87.50 101 THR A C 1
ATOM 774 O O . THR A 1 101 ? 15.029 5.096 -2.009 1.00 87.50 101 THR A O 1
ATOM 777 N N . THR A 1 102 ? 13.740 6.449 -3.226 1.00 86.06 102 THR A N 1
ATOM 778 C CA . THR A 1 102 ? 14.824 7.112 -3.971 1.00 86.06 102 THR A CA 1
ATOM 779 C C . THR A 1 102 ? 15.863 6.160 -4.584 1.00 86.06 102 THR A C 1
ATOM 781 O O . THR A 1 102 ? 17.024 6.532 -4.731 1.00 86.06 102 THR A O 1
ATOM 784 N N . ALA A 1 103 ? 15.434 4.950 -4.967 1.00 83.00 103 ALA A N 1
ATOM 785 C CA . ALA A 1 103 ? 16.260 3.881 -5.542 1.00 83.00 103 ALA A CA 1
ATOM 786 C C . ALA A 1 103 ? 17.346 3.298 -4.616 1.00 83.00 103 ALA A C 1
ATOM 788 O O . ALA A 1 103 ? 18.325 2.738 -5.105 1.00 83.00 103 ALA A O 1
ATOM 789 N N . ASP A 1 104 ? 17.176 3.382 -3.295 1.00 87.06 104 ASP A N 1
ATOM 790 C CA . ASP A 1 104 ? 18.025 2.671 -2.334 1.00 87.06 104 ASP A CA 1
ATOM 791 C C . ASP A 1 104 ? 17.365 1.332 -1.931 1.00 87.06 104 ASP A C 1
ATOM 793 O O . ASP A 1 104 ? 16.324 1.341 -1.261 1.00 87.06 104 ASP A O 1
ATOM 797 N N . PRO A 1 105 ? 17.950 0.172 -2.303 1.00 87.31 105 PRO A N 1
ATOM 798 C CA . PRO A 1 105 ? 17.382 -1.135 -1.979 1.00 87.31 105 PRO A CA 1
ATOM 799 C C . PRO A 1 105 ? 17.254 -1.397 -0.475 1.00 87.31 105 PRO A C 1
ATOM 801 O O . PRO A 1 105 ? 16.284 -2.015 -0.044 1.00 87.31 105 PRO A O 1
ATOM 804 N N . GLU A 1 106 ? 18.195 -0.934 0.350 1.00 89.38 106 GLU A N 1
ATOM 805 C CA . GLU A 1 106 ? 18.130 -1.149 1.799 1.00 89.38 106 GLU A CA 1
ATOM 806 C C . GLU A 1 106 ? 17.079 -0.246 2.441 1.00 89.38 106 GLU A C 1
ATOM 808 O O . GLU A 1 106 ? 16.329 -0.686 3.318 1.00 89.38 106 GLU A O 1
ATOM 813 N N . GLN A 1 107 ? 16.958 0.994 1.962 1.00 89.38 107 GLN A N 1
ATOM 814 C CA . GLN A 1 107 ? 15.869 1.880 2.365 1.00 89.38 107 GLN A CA 1
ATOM 815 C C . GLN A 1 107 ? 14.505 1.288 1.992 1.00 89.38 107 GLN A C 1
ATOM 817 O O . GLN A 1 107 ? 13.566 1.354 2.787 1.00 89.38 107 GLN A O 1
ATOM 822 N N . GLU A 1 108 ? 14.397 0.675 0.814 1.00 90.81 108 GLU A N 1
ATOM 823 C CA . GLU A 1 108 ? 13.183 0.006 0.354 1.00 90.81 108 GLU A CA 1
ATOM 824 C C . GLU A 1 108 ? 12.747 -1.100 1.317 1.00 90.81 108 GLU A C 1
ATOM 826 O O . GLU A 1 108 ? 11.615 -1.083 1.813 1.00 90.81 108 GLU A O 1
ATOM 831 N N . LEU A 1 109 ? 13.663 -1.995 1.694 1.00 90.50 109 LEU A N 1
ATOM 832 C CA . LEU A 1 109 ? 13.345 -3.064 2.641 1.00 90.50 109 LEU A CA 1
ATOM 833 C C . LEU A 1 109 ? 12.990 -2.533 4.032 1.00 90.50 109 LEU A C 1
ATOM 835 O O . LEU A 1 109 ? 12.077 -3.052 4.681 1.00 90.50 109 LEU A O 1
ATOM 839 N N . GLN A 1 110 ? 13.674 -1.490 4.504 1.00 90.75 110 GLN A N 1
ATOM 840 C CA . GLN A 1 110 ? 13.348 -0.849 5.779 1.00 90.75 110 GLN A CA 1
ATOM 841 C C . GLN A 1 110 ? 11.942 -0.243 5.770 1.00 90.75 110 GLN A C 1
ATOM 843 O O . GLN A 1 110 ? 11.191 -0.397 6.738 1.00 90.75 110 GLN A O 1
ATOM 848 N N . VAL A 1 111 ? 11.559 0.416 4.677 1.00 92.31 111 VAL A N 1
ATOM 849 C CA . VAL A 1 111 ? 10.221 0.989 4.501 1.00 92.31 111 VAL A CA 1
ATOM 850 C C . VAL A 1 111 ? 9.159 -0.106 4.521 1.00 92.31 111 VAL A C 1
ATOM 852 O O . VAL A 1 111 ? 8.178 0.022 5.257 1.00 92.31 111 VAL A O 1
ATOM 855 N N . VAL A 1 112 ? 9.373 -1.203 3.799 1.00 92.31 112 VAL A N 1
ATOM 856 C CA . VAL A 1 112 ? 8.449 -2.348 3.768 1.00 92.31 112 VAL A CA 1
ATOM 857 C C . VAL A 1 112 ? 8.269 -2.933 5.168 1.00 92.31 112 VAL A C 1
ATOM 859 O O . VAL A 1 112 ? 7.142 -3.069 5.644 1.00 92.31 112 VAL A O 1
ATOM 862 N N . ARG A 1 113 ? 9.369 -3.174 5.889 1.00 92.50 113 ARG A N 1
ATOM 863 C CA . ARG A 1 113 ? 9.340 -3.645 7.286 1.00 92.50 113 ARG A CA 1
ATOM 864 C C . ARG A 1 113 ? 8.617 -2.665 8.207 1.00 92.50 113 ARG A C 1
ATOM 866 O O . ARG A 1 113 ? 7.876 -3.075 9.098 1.00 92.50 113 ARG A O 1
ATOM 873 N N . SER A 1 114 ? 8.751 -1.360 7.967 1.00 92.31 114 SER A N 1
ATOM 874 C CA . SER A 1 114 ? 8.060 -0.339 8.760 1.00 92.31 114 SER A CA 1
ATOM 875 C C . SER A 1 114 ? 6.531 -0.408 8.639 1.00 92.31 114 SER A C 1
ATOM 877 O O . SER A 1 114 ? 5.824 0.052 9.541 1.00 92.31 114 SER A O 1
ATOM 879 N N . PHE A 1 115 ? 5.991 -0.999 7.567 1.00 92.50 115 PHE A N 1
ATOM 880 C CA . PHE A 1 115 ? 4.550 -1.198 7.429 1.00 92.50 115 PHE A CA 1
ATOM 881 C C . PHE A 1 115 ? 3.985 -2.270 8.365 1.00 92.50 115 PHE A C 1
ATOM 883 O O . PHE A 1 115 ? 2.823 -2.155 8.760 1.00 92.50 115 PHE A O 1
ATOM 890 N N . GLN A 1 116 ? 4.799 -3.227 8.824 1.00 87.44 116 GLN A N 1
ATOM 891 C CA . GLN A 1 116 ? 4.399 -4.171 9.872 1.00 87.44 116 GLN A CA 1
ATOM 892 C C . GLN A 1 116 ? 4.037 -3.429 11.166 1.00 87.44 116 GLN A C 1
ATOM 894 O O . GLN A 1 116 ? 2.978 -3.659 11.744 1.00 87.44 116 GLN A O 1
ATOM 899 N N . GLY A 1 117 ? 4.853 -2.449 11.575 1.00 84.00 117 GLY A N 1
ATOM 900 C CA . GLY A 1 117 ? 4.570 -1.604 12.743 1.00 84.00 117 GLY A CA 1
ATOM 901 C C . GLY A 1 117 ? 3.307 -0.745 12.595 1.00 84.00 117 GLY A C 1
ATOM 902 O O . GLY A 1 117 ? 2.727 -0.309 13.590 1.00 84.00 117 GLY A O 1
ATOM 903 N N . ARG A 1 118 ? 2.849 -0.525 11.356 1.00 85.19 118 ARG A N 1
ATOM 904 C CA . ARG A 1 118 ? 1.589 0.163 11.036 1.00 85.19 118 ARG A CA 1
ATOM 905 C C . ARG A 1 118 ? 0.405 -0.800 10.870 1.00 85.19 118 ARG A C 1
ATOM 907 O O . ARG A 1 118 ? -0.709 -0.327 10.664 1.00 85.19 118 ARG A O 1
ATOM 914 N N . ASN A 1 119 ? 0.622 -2.111 11.020 1.00 86.88 119 ASN A N 1
ATOM 915 C CA . ASN A 1 119 ? -0.363 -3.178 10.823 1.00 86.88 119 ASN A CA 1
ATOM 916 C C . ASN A 1 119 ? -1.094 -3.071 9.475 1.00 86.88 119 ASN A C 1
ATOM 918 O O . ASN A 1 119 ? -2.320 -3.171 9.440 1.00 86.88 119 ASN A O 1
ATOM 922 N N . VAL A 1 120 ? -0.376 -2.803 8.378 1.00 93.69 120 VAL A N 1
ATOM 923 C CA . VAL A 1 120 ? -0.997 -2.848 7.044 1.00 93.69 120 VAL A CA 1
ATOM 924 C C . VAL A 1 120 ? -1.448 -4.273 6.723 1.00 93.69 120 VAL A C 1
ATOM 926 O O . VAL A 1 120 ? -0.803 -5.241 7.120 1.00 93.69 120 VAL A O 1
ATOM 929 N N . ASP A 1 121 ? -2.543 -4.398 5.982 1.00 94.00 121 ASP A N 1
ATOM 930 C CA . ASP A 1 121 ? -3.122 -5.692 5.614 1.00 94.00 121 ASP A CA 1
ATOM 931 C C . ASP A 1 121 ? -2.512 -6.267 4.320 1.00 94.00 121 ASP A C 1
ATOM 933 O O . ASP A 1 121 ? -2.741 -7.430 3.992 1.00 94.00 121 ASP A O 1
ATOM 937 N N . GLY A 1 122 ? -1.758 -5.457 3.573 1.00 95.12 122 GLY A N 1
ATOM 938 C CA . GLY A 1 122 ? -1.098 -5.833 2.324 1.00 95.12 122 GLY A CA 1
ATOM 939 C C . GLY A 1 122 ? -0.142 -4.744 1.838 1.00 95.12 122 GLY A C 1
ATOM 940 O O . GLY A 1 122 ? -0.260 -3.579 2.237 1.00 95.12 122 GLY A O 1
ATOM 941 N N . ILE A 1 123 ? 0.815 -5.123 0.994 1.00 95.75 123 ILE A N 1
ATOM 942 C CA . ILE A 1 123 ? 1.863 -4.235 0.482 1.00 95.75 123 ILE A CA 1
ATOM 943 C C . ILE A 1 123 ? 1.948 -4.364 -1.040 1.00 95.75 123 ILE A C 1
ATOM 945 O O . ILE A 1 123 ? 1.936 -5.462 -1.591 1.00 95.75 123 ILE A O 1
ATOM 949 N N . ILE A 1 124 ? 2.054 -3.225 -1.714 1.00 95.62 124 ILE A N 1
ATOM 950 C CA . ILE A 1 124 ? 2.345 -3.113 -3.139 1.00 95.62 124 ILE A CA 1
ATOM 951 C C . ILE A 1 124 ? 3.702 -2.430 -3.280 1.00 95.62 124 ILE A C 1
ATOM 953 O O . ILE A 1 124 ? 3.963 -1.421 -2.622 1.00 95.62 124 ILE A O 1
ATOM 957 N N . VAL A 1 125 ? 4.557 -2.959 -4.145 1.00 94.00 125 VAL A N 1
ATOM 958 C CA . VAL A 1 125 ? 5.872 -2.384 -4.442 1.00 94.00 125 VAL A CA 1
ATOM 959 C C . VAL A 1 125 ? 5.991 -2.202 -5.945 1.00 94.00 125 VAL A C 1
ATOM 961 O O . VAL A 1 125 ? 5.771 -3.147 -6.695 1.00 94.00 125 VAL A O 1
ATOM 964 N N . SER A 1 126 ? 6.326 -0.998 -6.394 1.00 91.94 126 SER A N 1
ATOM 965 C CA . SER A 1 126 ? 6.487 -0.671 -7.812 1.00 91.94 126 SER A CA 1
ATOM 966 C C . SER A 1 126 ? 7.949 -0.440 -8.170 1.00 91.94 126 SER A C 1
ATOM 968 O O . SER A 1 126 ? 8.635 0.268 -7.438 1.00 91.94 126 SER A O 1
ATOM 970 N N . ALA A 1 127 ? 8.379 -0.969 -9.321 1.00 82.00 127 ALA A N 1
ATOM 971 C CA . ALA A 1 127 ? 9.706 -0.770 -9.918 1.00 82.00 127 ALA A CA 1
ATOM 972 C C . ALA A 1 127 ? 10.863 -0.990 -8.926 1.00 82.00 127 ALA A C 1
ATOM 974 O O . ALA A 1 127 ? 11.829 -0.228 -8.862 1.00 82.00 127 ALA A O 1
ATOM 975 N N . SER A 1 128 ? 10.720 -2.044 -8.131 1.00 77.75 128 SER A N 1
ATOM 976 C CA . SER A 1 128 ? 11.682 -2.467 -7.132 1.00 77.75 128 SER A CA 1
ATOM 977 C C . SER A 1 128 ? 13.028 -2.849 -7.739 1.00 77.75 128 SER A C 1
ATOM 979 O O . SER A 1 128 ? 13.094 -3.516 -8.772 1.00 77.75 128 SER A O 1
ATOM 981 N N . LEU A 1 129 ? 14.096 -2.532 -7.007 1.00 76.50 129 LEU A N 1
ATOM 982 C CA . LEU A 1 129 ? 15.459 -2.970 -7.308 1.00 76.50 129 LEU A CA 1
ATOM 983 C C . LEU A 1 129 ? 15.891 -4.223 -6.526 1.00 76.50 129 LEU A C 1
ATOM 985 O O . LEU A 1 129 ? 17.009 -4.700 -6.708 1.00 76.50 129 LEU A O 1
ATOM 989 N N . VAL A 1 130 ? 15.040 -4.744 -5.636 1.00 79.62 130 VAL A N 1
ATOM 990 C CA . VAL A 1 130 ? 15.395 -5.806 -4.670 1.00 79.62 130 VAL A CA 1
ATOM 991 C C . VAL A 1 130 ? 14.885 -7.192 -5.084 1.00 79.62 130 VAL A C 1
ATOM 993 O O . VAL A 1 130 ? 15.417 -8.189 -4.596 1.00 79.62 130 VAL A O 1
ATOM 996 N N . GLY A 1 131 ? 13.922 -7.259 -6.014 1.00 77.75 131 GLY A N 1
ATOM 997 C CA . GLY A 1 131 ? 13.504 -8.490 -6.702 1.00 77.75 131 GLY A CA 1
ATOM 998 C C . GLY A 1 131 ? 13.163 -9.641 -5.750 1.00 77.75 131 GLY A C 1
ATOM 999 O O . GLY A 1 131 ? 12.303 -9.506 -4.879 1.00 77.75 131 GLY A O 1
ATOM 1000 N N . ASP A 1 132 ? 13.874 -10.763 -5.8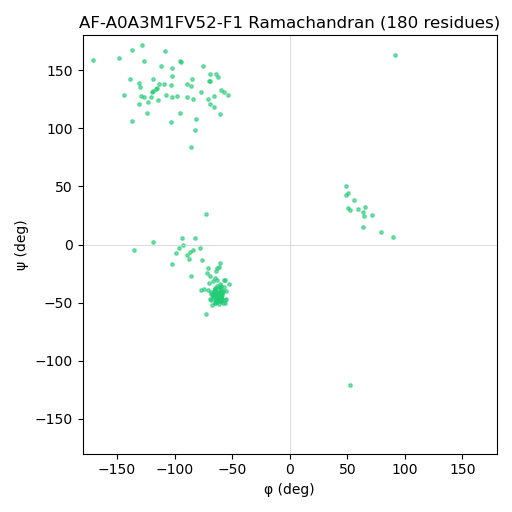83 1.00 81.19 132 ASP A N 1
ATOM 1001 C CA . ASP A 1 132 ? 13.635 -12.003 -5.127 1.00 81.19 132 ASP A CA 1
ATOM 1002 C C . ASP A 1 132 ? 13.787 -11.864 -3.607 1.00 81.19 132 ASP A C 1
ATOM 1004 O O . ASP A 1 132 ? 13.213 -12.655 -2.860 1.00 81.19 132 ASP A O 1
ATOM 1008 N N . ARG A 1 133 ? 14.477 -10.822 -3.117 1.00 85.12 133 ARG A N 1
ATOM 1009 C CA . ARG A 1 133 ? 14.609 -10.545 -1.671 1.00 85.12 133 ARG A CA 1
ATOM 1010 C C . ARG A 1 133 ? 13.257 -10.296 -0.991 1.00 85.12 133 ARG A C 1
ATOM 1012 O O . ARG A 1 133 ? 13.162 -10.359 0.233 1.00 85.12 133 ARG A O 1
ATOM 1019 N N . TYR A 1 134 ? 12.199 -10.034 -1.760 1.00 86.94 134 TYR A N 1
ATOM 1020 C CA . TYR A 1 134 ? 10.837 -9.956 -1.238 1.00 86.94 134 TYR A CA 1
ATOM 1021 C C . TYR A 1 134 ? 10.245 -11.294 -0.811 1.00 86.94 134 TYR A C 1
ATOM 1023 O O . TYR A 1 134 ? 9.306 -11.286 -0.017 1.00 86.94 134 TYR A O 1
ATOM 1031 N N . ALA A 1 135 ? 10.772 -12.421 -1.294 1.00 86.56 135 ALA A N 1
ATOM 1032 C CA . ALA A 1 135 ? 10.314 -13.740 -0.874 1.00 86.56 135 ALA A CA 1
ATOM 1033 C C . ALA A 1 135 ? 10.590 -13.943 0.622 1.00 86.56 135 ALA A C 1
ATOM 1035 O O . ALA A 1 135 ? 9.670 -14.241 1.381 1.00 86.56 135 ALA A O 1
ATOM 1036 N N . ASP A 1 136 ? 11.815 -13.638 1.058 1.00 88.12 136 ASP A N 1
ATOM 1037 C CA . ASP A 1 136 ? 12.216 -13.708 2.467 1.00 88.12 136 ASP A CA 1
ATOM 1038 C C . ASP A 1 136 ? 11.359 -12.781 3.343 1.00 88.12 136 ASP A C 1
ATOM 1040 O O . ASP A 1 136 ? 10.956 -13.129 4.450 1.00 88.12 136 ASP A O 1
ATOM 1044 N N . ILE A 1 137 ? 11.033 -11.589 2.835 1.00 88.75 137 ILE A N 1
ATOM 1045 C CA . ILE A 1 137 ? 10.217 -10.606 3.560 1.00 88.75 137 ILE A CA 1
ATOM 1046 C C . ILE A 1 137 ? 8.759 -11.050 3.656 1.00 88.75 137 ILE A C 1
ATOM 1048 O O . ILE A 1 137 ? 8.127 -10.844 4.692 1.00 88.75 137 ILE A O 1
ATOM 1052 N N . LEU A 1 138 ? 8.214 -11.652 2.599 1.00 88.31 138 LEU A N 1
ATOM 1053 C CA . LEU A 1 138 ? 6.877 -12.233 2.627 1.00 88.31 138 LEU A CA 1
ATOM 1054 C C . LEU A 1 138 ? 6.794 -13.325 3.700 1.00 88.31 138 LEU A C 1
ATOM 1056 O O . LEU A 1 138 ? 5.852 -13.323 4.494 1.00 88.31 138 LEU A O 1
ATOM 1060 N N . GLU A 1 139 ? 7.777 -14.226 3.740 1.00 88.25 139 GLU A N 1
ATOM 1061 C CA . GLU A 1 139 ? 7.851 -15.294 4.741 1.00 88.25 139 GLU A CA 1
ATOM 1062 C C . GLU A 1 139 ? 8.001 -14.742 6.163 1.00 88.25 139 GLU A C 1
ATOM 1064 O O . GLU A 1 139 ? 7.334 -15.214 7.084 1.00 88.25 139 GLU A O 1
ATOM 1069 N N . GLU A 1 140 ? 8.826 -13.710 6.343 1.00 90.62 140 GLU A N 1
ATOM 1070 C CA . GLU A 1 140 ? 9.069 -13.095 7.645 1.00 90.62 140 GLU A CA 1
ATOM 1071 C C . GLU A 1 140 ? 7.850 -12.332 8.183 1.00 90.62 140 GLU A C 1
ATOM 1073 O O . GLU A 1 140 ? 7.495 -12.462 9.357 1.00 90.62 140 GLU A O 1
ATOM 1078 N N . LEU A 1 141 ? 7.221 -11.499 7.350 1.00 89.81 141 LEU A N 1
ATOM 1079 C CA . LEU A 1 141 ? 6.151 -10.604 7.791 1.00 89.81 141 LEU A CA 1
ATOM 1080 C C . LEU A 1 141 ? 4.780 -11.286 7.778 1.00 89.81 141 LEU A C 1
ATOM 1082 O O . LEU A 1 141 ? 3.890 -10.865 8.519 1.00 89.81 141 LEU A O 1
ATOM 1086 N N . GLY A 1 142 ? 4.580 -12.291 6.920 1.00 89.81 142 GLY A N 1
ATOM 1087 C CA . GLY A 1 142 ? 3.277 -12.924 6.692 1.00 89.81 142 GLY A CA 1
ATOM 1088 C C . GLY A 1 142 ? 2.224 -11.980 6.096 1.00 89.81 142 GLY A C 1
ATOM 1089 O O . GLY A 1 142 ? 1.030 -12.281 6.131 1.00 89.81 142 GLY A O 1
ATOM 1090 N N . ILE A 1 143 ? 2.649 -10.826 5.573 1.00 91.75 143 ILE A N 1
ATOM 1091 C CA . ILE A 1 143 ? 1.792 -9.822 4.937 1.00 91.75 143 ILE A CA 1
ATOM 1092 C C . ILE A 1 143 ? 1.863 -10.040 3.422 1.00 91.75 143 ILE A C 1
ATOM 1094 O O . ILE A 1 143 ? 2.969 -10.055 2.889 1.00 91.75 143 ILE A O 1
ATOM 1098 N N . PRO A 1 144 ? 0.732 -10.171 2.703 1.00 92.56 144 PRO A N 1
ATOM 1099 C CA . PRO A 1 144 ? 0.742 -10.325 1.251 1.00 92.56 144 PRO A CA 1
ATOM 1100 C C . PRO A 1 144 ? 1.461 -9.168 0.543 1.00 92.56 144 PRO A C 1
ATOM 1102 O O . PRO A 1 144 ? 1.161 -7.999 0.804 1.00 92.56 144 PRO A O 1
ATOM 1105 N N . ILE A 1 145 ? 2.370 -9.504 -0.377 1.00 92.94 145 ILE A N 1
ATOM 1106 C CA . ILE A 1 145 ? 3.148 -8.548 -1.175 1.00 92.94 145 ILE A CA 1
ATOM 1107 C C . ILE A 1 145 ? 2.851 -8.770 -2.662 1.00 92.94 145 ILE A C 1
ATOM 1109 O O . ILE A 1 145 ? 2.887 -9.903 -3.148 1.00 92.94 145 ILE A O 1
ATOM 1113 N N . VAL A 1 146 ? 2.560 -7.681 -3.374 1.00 93.50 146 VAL A N 1
ATOM 1114 C CA . VAL A 1 146 ? 2.400 -7.652 -4.834 1.00 93.50 146 VAL A CA 1
ATOM 1115 C C . VAL A 1 146 ? 3.448 -6.720 -5.430 1.00 93.50 146 VAL A C 1
ATOM 1117 O O . VAL A 1 146 ? 3.603 -5.586 -4.975 1.00 93.50 146 VAL A O 1
ATOM 1120 N N . LEU A 1 147 ? 4.142 -7.179 -6.465 1.00 92.88 147 LEU A N 1
ATOM 1121 C CA . LEU A 1 147 ? 5.145 -6.397 -7.177 1.00 92.88 147 LEU A CA 1
ATOM 1122 C C . LEU A 1 147 ? 4.590 -5.890 -8.514 1.00 92.88 147 LEU A C 1
ATOM 1124 O O . LEU A 1 147 ? 3.942 -6.637 -9.245 1.00 92.88 147 LEU A O 1
ATOM 1128 N N . ILE A 1 148 ? 4.862 -4.634 -8.853 1.00 92.81 148 ILE A N 1
ATOM 1129 C CA . ILE A 1 148 ? 4.504 -4.013 -10.131 1.00 92.81 148 ILE A CA 1
ATOM 1130 C C . ILE A 1 148 ? 5.784 -3.673 -10.879 1.00 92.81 148 ILE A C 1
ATOM 1132 O O . ILE A 1 148 ? 6.611 -2.921 -10.373 1.00 92.81 148 ILE A O 1
ATOM 1136 N N . ASN A 1 149 ? 5.912 -4.175 -12.104 1.00 89.56 149 ASN A N 1
ATOM 1137 C CA . ASN A 1 149 ? 7.077 -3.963 -12.958 1.00 89.56 149 ASN A CA 1
ATOM 1138 C C . ASN A 1 149 ? 8.403 -4.398 -12.297 1.00 89.56 149 ASN A C 1
ATOM 1140 O O . ASN A 1 149 ? 9.423 -3.727 -12.426 1.00 89.56 149 ASN A O 1
ATOM 1144 N N . CYS A 1 150 ? 8.372 -5.510 -11.556 1.00 84.06 150 CYS A N 1
ATOM 1145 C CA . CYS A 1 150 ? 9.547 -6.114 -10.928 1.00 84.06 150 CYS A CA 1
ATOM 1146 C C . CYS A 1 150 ? 9.590 -7.595 -11.282 1.00 84.06 150 CYS A C 1
ATOM 1148 O O . CYS A 1 150 ? 8.618 -8.312 -11.029 1.00 84.06 150 CYS A O 1
ATOM 1150 N N . HIS A 1 151 ? 10.724 -8.060 -11.794 1.00 75.75 151 HIS A N 1
ATOM 1151 C CA . HIS A 1 151 ? 10.946 -9.489 -11.962 1.00 75.75 151 HIS A CA 1
ATOM 1152 C C . HIS A 1 151 ? 11.291 -10.115 -10.608 1.00 75.75 151 HIS A C 1
ATOM 1154 O O . HIS A 1 151 ? 12.140 -9.601 -9.878 1.00 75.75 151 HIS A O 1
ATOM 1160 N N . ALA A 1 152 ? 10.617 -11.215 -10.289 1.00 74.62 152 ALA A N 1
ATOM 1161 C CA . ALA A 1 152 ? 10.979 -12.090 -9.186 1.00 74.62 152 ALA A CA 1
ATOM 1162 C C . ALA A 1 152 ? 10.835 -13.539 -9.671 1.00 74.62 152 ALA A C 1
ATOM 1164 O O . ALA A 1 152 ? 9.720 -14.015 -9.903 1.00 74.62 152 ALA A O 1
ATOM 1165 N N . GLU A 1 153 ? 11.954 -14.216 -9.907 1.00 68.62 153 GLU A N 1
ATOM 1166 C CA . GLU A 1 153 ? 11.981 -15.575 -10.440 1.00 68.62 153 GLU A CA 1
ATOM 1167 C C . GLU A 1 153 ? 11.946 -16.589 -9.287 1.00 68.62 153 GLU A C 1
ATOM 1169 O O . GLU A 1 153 ? 12.748 -16.550 -8.361 1.00 68.62 153 GLU A O 1
ATOM 1174 N N . GLY A 1 154 ? 11.003 -17.535 -9.328 1.00 62.81 154 GLY A N 1
ATOM 1175 C CA . GLY A 1 154 ? 10.977 -18.659 -8.379 1.00 62.81 154 GLY A CA 1
ATOM 1176 C C . GLY A 1 154 ? 10.400 -18.361 -6.990 1.00 62.81 154 GLY A C 1
ATOM 1177 O O . GLY A 1 154 ? 10.493 -19.212 -6.106 1.00 62.81 154 GLY A O 1
ATOM 1178 N N . SER A 1 155 ? 9.761 -17.208 -6.792 1.00 67.12 155 SER A N 1
ATOM 1179 C CA . SER A 1 155 ? 9.084 -16.855 -5.539 1.00 67.12 155 SER A CA 1
ATOM 1180 C C . SER A 1 155 ? 7.560 -17.023 -5.638 1.00 67.12 155 SER A C 1
ATOM 1182 O O . SER A 1 155 ? 6.967 -16.859 -6.702 1.00 67.12 155 SER A O 1
ATOM 1184 N N . ASN A 1 156 ? 6.888 -17.304 -4.515 1.00 76.38 156 ASN A N 1
ATOM 1185 C CA . ASN A 1 156 ? 5.415 -17.293 -4.410 1.00 76.38 156 ASN A CA 1
ATOM 1186 C C . ASN A 1 156 ? 4.831 -15.858 -4.416 1.00 76.38 156 ASN A C 1
ATOM 1188 O O . ASN A 1 156 ? 3.776 -15.606 -3.829 1.00 76.38 156 ASN A O 1
ATOM 1192 N N . LEU A 1 157 ? 5.535 -14.901 -5.024 1.00 85.94 157 LEU A N 1
ATOM 1193 C CA . LEU A 1 157 ? 5.126 -13.505 -5.099 1.00 85.94 157 LEU A CA 1
ATOM 1194 C C . LEU A 1 157 ? 4.185 -13.292 -6.280 1.00 85.94 157 LEU A C 1
ATOM 1196 O O . LEU A 1 157 ? 4.365 -13.841 -7.365 1.00 85.94 157 LEU A O 1
ATOM 1200 N N . TYR A 1 158 ? 3.192 -12.433 -6.074 1.00 89.38 158 TYR A N 1
ATOM 1201 C CA . TYR A 1 158 ? 2.349 -11.970 -7.164 1.00 89.38 158 TYR A CA 1
ATOM 1202 C C . TYR A 1 158 ? 3.041 -10.808 -7.869 1.00 89.38 158 TYR A C 1
ATOM 1204 O O . TYR A 1 158 ? 3.372 -9.806 -7.235 1.00 89.38 158 TYR A O 1
ATOM 1212 N N . THR A 1 159 ? 3.228 -10.926 -9.180 1.00 90.62 159 THR A N 1
ATOM 1213 C CA . THR A 1 159 ? 3.831 -9.886 -10.016 1.00 90.62 159 THR A CA 1
ATOM 1214 C C . THR A 1 159 ? 2.838 -9.416 -11.078 1.00 90.62 159 THR A C 1
ATOM 1216 O O . THR A 1 159 ? 2.054 -10.193 -11.627 1.00 90.62 159 THR A O 1
ATOM 1219 N N . VAL A 1 160 ? 2.852 -8.117 -11.363 1.00 91.69 160 VAL A N 1
ATOM 1220 C CA . VAL A 1 160 ? 2.117 -7.488 -12.462 1.00 91.69 160 VAL A CA 1
ATOM 1221 C C . VAL A 1 160 ? 3.135 -6.748 -13.310 1.00 91.69 160 VAL A C 1
ATOM 1223 O O . VAL A 1 160 ? 3.739 -5.785 -12.849 1.00 91.69 160 VAL A O 1
ATOM 1226 N N . MET A 1 161 ? 3.353 -7.200 -14.541 1.00 90.06 161 MET A N 1
ATOM 1227 C CA . MET A 1 161 ? 4.397 -6.660 -15.414 1.00 90.06 161 MET A CA 1
ATOM 1228 C C . MET A 1 161 ? 3.897 -6.483 -16.842 1.00 90.06 161 MET A C 1
ATOM 1230 O O . MET A 1 161 ? 2.833 -6.982 -17.219 1.00 90.06 161 MET A O 1
ATOM 1234 N N . HIS A 1 162 ? 4.681 -5.760 -17.629 1.00 89.56 162 HIS A N 1
ATOM 1235 C CA . HIS A 1 162 ? 4.540 -5.703 -19.075 1.00 89.56 162 HIS A CA 1
ATOM 1236 C C . HIS A 1 162 ? 5.480 -6.722 -19.726 1.00 89.56 162 HIS A C 1
ATOM 1238 O O . HIS A 1 162 ? 6.467 -7.142 -19.126 1.00 89.56 162 HIS A O 1
ATOM 1244 N N . ASP A 1 163 ? 5.162 -7.133 -20.952 1.00 90.69 163 ASP A N 1
ATOM 1245 C CA . ASP A 1 163 ? 6.100 -7.893 -21.777 1.00 90.69 163 ASP A CA 1
ATOM 1246 C C . ASP A 1 163 ? 7.002 -6.902 -22.519 1.00 90.69 163 ASP A C 1
ATOM 1248 O O . ASP A 1 163 ? 6.728 -6.500 -23.654 1.00 90.69 163 ASP A O 1
ATOM 1252 N N . ASP A 1 164 ? 8.053 -6.454 -21.833 1.00 90.19 164 ASP A N 1
ATOM 1253 C CA . ASP A 1 164 ? 8.991 -5.465 -22.369 1.00 90.19 164 ASP A CA 1
ATOM 1254 C C . ASP A 1 164 ? 9.725 -5.989 -23.607 1.00 90.19 164 ASP A C 1
ATOM 1256 O O . ASP A 1 164 ? 10.050 -5.216 -24.511 1.00 90.19 164 ASP A O 1
ATOM 1260 N N . TYR A 1 165 ? 9.943 -7.306 -23.692 1.00 92.50 165 TYR A N 1
ATOM 1261 C CA . TYR A 1 165 ? 10.568 -7.930 -24.853 1.00 92.50 165 TYR A CA 1
ATOM 1262 C C . TYR A 1 165 ? 9.659 -7.837 -26.080 1.00 92.50 165 TYR A C 1
ATOM 1264 O O . TYR A 1 165 ? 10.081 -7.336 -27.127 1.00 92.50 165 TYR A O 1
ATOM 1272 N N . ALA A 1 166 ? 8.398 -8.256 -25.954 1.00 96.25 166 ALA A N 1
ATOM 1273 C CA . ALA A 1 166 ? 7.425 -8.133 -27.033 1.00 96.25 166 ALA A CA 1
ATOM 1274 C C . ALA A 1 166 ? 7.164 -6.663 -27.390 1.00 96.25 166 ALA A C 1
ATOM 1276 O O . ALA A 1 166 ? 7.022 -6.338 -28.570 1.00 96.25 166 ALA A O 1
ATOM 1277 N N . GLY A 1 167 ? 7.135 -5.766 -26.401 1.00 95.69 167 GLY A N 1
ATOM 1278 C CA . GLY A 1 167 ? 7.009 -4.325 -26.613 1.00 95.69 167 GLY A CA 1
ATOM 1279 C C . GLY A 1 167 ? 8.172 -3.756 -27.429 1.00 95.69 167 GLY A C 1
ATOM 1280 O O . GLY A 1 167 ? 7.953 -3.116 -28.459 1.00 95.69 167 GLY A O 1
ATOM 1281 N N . ALA A 1 168 ? 9.412 -4.047 -27.032 1.00 96.81 168 ALA A N 1
ATOM 1282 C CA . ALA A 1 168 ? 10.607 -3.620 -27.755 1.00 96.81 168 ALA A CA 1
ATOM 1283 C C . ALA A 1 168 ? 10.652 -4.198 -29.176 1.00 96.81 168 ALA A C 1
ATOM 1285 O O . ALA A 1 168 ? 10.950 -3.475 -30.129 1.00 96.81 168 ALA A O 1
ATOM 1286 N N . GLN A 1 169 ? 10.295 -5.474 -29.341 1.00 97.62 169 GLN A N 1
ATOM 1287 C CA . GLN A 1 169 ? 10.215 -6.115 -30.651 1.00 97.62 169 GLN A CA 1
ATOM 1288 C C . GLN A 1 169 ? 9.210 -5.406 -31.568 1.00 97.62 169 GLN A C 1
ATOM 1290 O O . GLN A 1 169 ? 9.538 -5.125 -32.719 1.00 97.62 169 GLN A O 1
ATOM 1295 N N . GLN A 1 170 ? 8.014 -5.078 -31.068 1.00 97.75 170 GLN A N 1
ATOM 1296 C CA . GLN A 1 170 ? 6.990 -4.360 -31.836 1.00 97.75 170 GLN A CA 1
ATOM 1297 C C . GLN A 1 170 ? 7.474 -2.977 -32.283 1.00 97.75 170 GLN A C 1
ATOM 1299 O O . GLN A 1 170 ? 7.285 -2.604 -33.443 1.00 97.75 170 GLN A O 1
ATOM 1304 N N . VAL A 1 171 ? 8.141 -2.233 -31.397 1.00 97.12 171 VAL A N 1
ATOM 1305 C CA . VAL A 1 171 ? 8.700 -0.911 -31.720 1.00 97.12 171 VAL A CA 1
ATOM 1306 C C . VAL A 1 171 ? 9.790 -1.020 -32.788 1.00 97.12 171 VAL A C 1
ATOM 1308 O O . VAL A 1 171 ? 9.763 -0.286 -33.776 1.00 97.12 171 VAL A O 1
ATOM 1311 N N . VAL A 1 172 ? 10.730 -1.954 -32.636 1.00 96.81 172 VAL A N 1
ATOM 1312 C CA . VAL A 1 172 ? 11.822 -2.151 -33.602 1.00 96.81 172 VAL A CA 1
ATOM 1313 C C . VAL A 1 172 ? 11.282 -2.608 -34.956 1.00 96.81 172 VAL A C 1
ATOM 1315 O O . VAL A 1 172 ? 11.708 -2.088 -35.989 1.00 96.81 172 VAL A O 1
ATOM 1318 N N . GLN A 1 173 ? 10.315 -3.527 -34.971 1.00 97.00 173 GLN A N 1
ATOM 1319 C CA . GLN A 1 173 ? 9.689 -3.990 -36.207 1.00 97.00 173 GLN A CA 1
ATOM 1320 C C . GLN A 1 173 ? 9.007 -2.834 -36.946 1.00 97.00 173 GLN A C 1
ATOM 1322 O O . GLN A 1 173 ? 9.232 -2.652 -38.140 1.00 97.00 173 GLN A O 1
ATOM 1327 N N . HIS A 1 174 ? 8.268 -1.987 -36.228 1.00 97.25 174 HIS A N 1
ATOM 1328 C CA . HIS A 1 174 ? 7.646 -0.798 -36.804 1.00 97.25 174 HIS A CA 1
ATOM 1329 C C . HIS A 1 174 ? 8.669 0.149 -37.460 1.00 97.25 174 HIS A C 1
ATOM 1331 O O . HIS A 1 174 ? 8.427 0.687 -38.544 1.00 97.25 174 HIS A O 1
ATOM 1337 N N . LEU A 1 175 ? 9.843 0.334 -36.848 1.00 97.62 175 LEU A N 1
ATOM 1338 C CA . LEU A 1 175 ? 10.918 1.147 -37.426 1.00 97.62 175 LEU A CA 1
ATOM 1339 C C . LEU A 1 175 ? 11.487 0.527 -38.711 1.00 97.62 175 LEU A C 1
ATOM 1341 O O . LEU A 1 175 ? 11.696 1.238 -39.698 1.00 97.62 175 LEU A O 1
ATOM 1345 N N . ILE A 1 176 ? 11.707 -0.789 -38.725 1.00 97.25 176 ILE A N 1
ATOM 1346 C CA . ILE A 1 176 ? 12.188 -1.518 -39.909 1.00 97.25 176 ILE A CA 1
ATOM 1347 C C . ILE A 1 176 ? 11.180 -1.406 -41.060 1.00 97.25 176 ILE A C 1
ATOM 1349 O O . ILE A 1 176 ? 11.582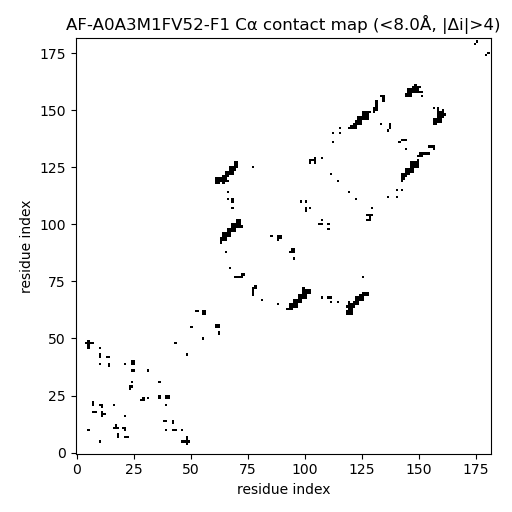 -1.127 -42.200 1.00 97.25 176 ILE A O 1
ATOM 1353 N N . ASP A 1 177 ? 9.892 -1.577 -40.757 1.00 97.38 177 ASP A N 1
ATOM 1354 C CA . ASP A 1 177 ? 8.788 -1.535 -41.721 1.00 97.38 177 ASP A CA 1
ATOM 1355 C C . ASP A 1 177 ? 8.597 -0.133 -42.313 1.00 97.38 177 ASP A C 1
ATOM 1357 O O . ASP A 1 177 ? 8.258 0.012 -43.486 1.00 97.38 177 ASP A O 1
ATOM 1361 N N . THR A 1 178 ? 8.899 0.913 -41.539 1.00 97.31 178 THR A N 1
ATOM 1362 C CA . THR A 1 178 ? 8.896 2.315 -41.997 1.00 97.31 178 THR A CA 1
ATOM 1363 C C . THR A 1 178 ? 10.179 2.725 -42.732 1.00 97.31 178 THR A C 1
ATOM 1365 O O . THR A 1 178 ? 10.332 3.880 -43.125 1.00 97.31 178 THR A O 1
ATOM 1368 N N . GLY A 1 179 ? 11.091 1.779 -42.985 1.00 96.50 179 GLY A N 1
ATOM 1369 C CA . GLY A 1 179 ? 12.286 1.988 -43.805 1.00 96.50 179 GLY A CA 1
ATOM 1370 C C . GLY A 1 179 ? 13.517 2.462 -43.033 1.00 96.50 179 GLY A C 1
ATOM 1371 O O . GLY A 1 179 ? 14.545 2.731 -43.657 1.00 96.50 179 GLY A O 1
ATOM 1372 N N . ASN A 1 180 ? 13.463 2.518 -41.700 1.00 93.75 180 ASN A N 1
ATOM 1373 C CA . ASN A 1 180 ? 14.637 2.824 -40.889 1.00 93.75 180 ASN A CA 1
ATOM 1374 C C . ASN A 1 180 ? 15.628 1.650 -40.937 1.00 93.75 180 ASN A C 1
ATOM 1376 O O . ASN A 1 180 ? 15.254 0.473 -40.991 1.00 93.75 180 ASN A O 1
ATOM 1380 N N . ARG A 1 181 ? 16.920 1.980 -41.007 1.00 90.12 181 ARG A N 1
ATOM 1381 C CA . ARG A 1 181 ? 18.026 1.019 -41.192 1.00 90.12 181 ARG A CA 1
ATOM 1382 C C . ARG A 1 181 ? 19.211 1.281 -40.254 1.00 90.12 181 ARG A C 1
ATOM 1384 O O . ARG A 1 181 ? 20.173 0.516 -40.295 1.00 90.12 181 ARG A O 1
ATOM 1391 N N . ARG A 1 182 ? 19.172 2.366 -39.476 1.00 81.00 182 ARG A N 1
ATOM 1392 C CA . ARG A 1 182 ? 20.184 2.810 -38.510 1.00 81.00 182 ARG A CA 1
ATOM 1393 C C . ARG A 1 182 ? 19.497 3.471 -37.332 1.00 81.00 182 ARG A C 1
ATOM 1395 O O . ARG A 1 182 ? 18.458 4.115 -37.596 1.00 81.00 182 ARG A O 1
#

Solvent-accessible surface area (backbone atoms only — not comparable to full-atom values): 10467 Å² total; per-residue (Å²): 132,85,79,84,73,57,46,64,64,57,47,13,62,78,65,76,50,53,50,67,57,47,55,27,45,77,67,75,44,82,97,72,56,69,67,60,38,52,53,50,52,51,49,33,58,76,65,62,51,63,88,56,61,66,67,48,14,71,76,66,76,47,55,50,26,36,36,38,41,35,35,48,75,86,38,68,72,46,45,55,49,49,54,56,49,51,53,54,37,50,76,72,69,32,44,82,47,78,48,66,35,74,77,37,58,68,54,40,52,51,52,58,58,52,37,61,82,68,46,40,64,28,37,38,37,35,59,54,86,54,42,56,62,51,47,61,49,35,70,72,68,70,42,56,53,36,32,32,59,35,72,54,81,94,46,100,62,50,66,48,70,77,63,62,66,61,51,51,49,53,55,52,50,53,41,48,76,73,67,52,88,123

Sequence (182 aa):
MARKRVSIKDIAAAAGVSHPTVSRALRGQGRMSEETRARILALAQEMGYTPNLVARGLVTQRTNSIGLVVTYIEDPFHSEIIRGVERIVQENGYSLFLASTTADPEQELQVVRSFQGRNVDGIIVSASLVGDRYADILEELGIPIVLINCHAEGSNLYTVMHDDYAGAQQVVQHLIDTGNRR

Secondary structure (DSSP, 8-state):
-------HHHHHHHHTS-HHHHHHHHTT-SS--HHHHHHHHHHHHHTT----HHHHHHHHT---EEEEEES-TTSHHHHHHHHHHHHHHHHTTPEEEEEE-TT-HHHHHHHHHHHHHTT-SEEEEES-S-TTHHHHHHHHH---EEEES---SSSS-EEE---HHHHHHHHHHHHHHTT---

Mean predicted aligned error: 8.14 Å

Nearest PDB structures (foldseek):
  1rzr-assembly1_G  TM=9.317E-01  e=5.208E-15  Priestia megaterium
  3oqo-assembly1_C  TM=9.452E-01  e=1.352E-14  Bacillus subtilis
  1zvv-assembly2_B  TM=9.500E-01  e=4.247E-14  Bacillus subtilis
  1jfs-assembly1_A-2  TM=9.191E-01  e=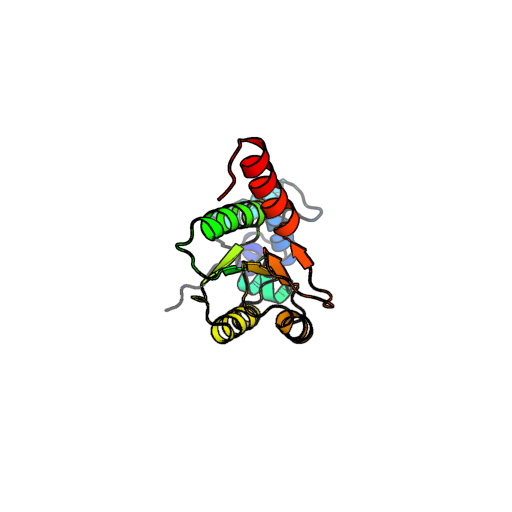4.467E-13  Escherichia coli
  3kjx-assembly2_C  TM=7.367E-01  e=1.008E-11  Ruegeria pomeroyi

pLDDT: mean 88.87, std 8.06, range [42.59, 97.75]

Foldseek 3Di:
DDDDADDLVNLCVVLVHDSVVLVCLVVVHDDDDPVSSVSSVVSCVVSVHDDDLVVVCVVVVASLEEEEEEADCPDPVVVVVCVVVCVVSVVVVHHYHYDHQNQDQVSRLVSVVVVLVVSHQAYEYEPHPNAQVVLVVCVVSVHAYEYEQGHHPPHPHHYHHDPVVVVVVVVVVVCVVVPHDD